Protein AF-A0A1G6L0D3-F1 (afdb_monomer_lite)

Structure (mmCIF, N/CA/C/O backbone):
data_AF-A0A1G6L0D3-F1
#
_entry.id   AF-A0A1G6L0D3-F1
#
loop_
_atom_site.group_PDB
_atom_site.id
_atom_site.type_symbol
_atom_site.label_atom_id
_atom_site.label_alt_id
_atom_site.label_comp_id
_atom_site.label_asym_id
_atom_site.label_entity_id
_atom_site.label_seq_id
_atom_site.pdbx_PDB_ins_code
_atom_site.Cartn_x
_atom_site.Cartn_y
_atom_site.Cartn_z
_atom_site.occupancy
_atom_site.B_iso_or_equiv
_atom_site.auth_seq_id
_atom_site.auth_comp_id
_atom_site.auth_asym_id
_atom_site.auth_atom_id
_atom_site.pdbx_PDB_model_num
ATOM 1 N N . MET A 1 1 ? 29.178 5.365 -50.017 1.00 61.47 1 MET A N 1
ATOM 2 C CA . MET A 1 1 ? 28.849 5.211 -51.458 1.00 61.47 1 MET A CA 1
ATOM 3 C C . MET A 1 1 ? 29.434 6.333 -52.316 1.00 61.47 1 MET A C 1
ATOM 5 O O . MET A 1 1 ? 29.932 6.035 -53.391 1.00 61.47 1 MET A O 1
ATOM 9 N N . GLN A 1 2 ? 29.455 7.582 -51.834 1.00 83.19 2 GLN A N 1
ATOM 10 C CA . GLN A 1 2 ? 29.994 8.727 -52.585 1.00 83.19 2 GLN A CA 1
ATOM 11 C C . GLN A 1 2 ? 31.518 8.670 -52.830 1.00 83.19 2 GLN A C 1
ATOM 13 O O . GLN A 1 2 ? 31.941 8.996 -53.933 1.00 83.19 2 GLN A O 1
ATOM 18 N N . LYS A 1 3 ? 32.337 8.175 -51.878 1.00 87.56 3 LYS A N 1
ATOM 19 C CA . LYS A 1 3 ? 33.797 7.996 -52.078 1.00 87.56 3 LYS A CA 1
ATOM 20 C C . LYS A 1 3 ? 34.119 7.100 -53.278 1.00 87.56 3 LYS A C 1
ATOM 22 O O . LYS A 1 3 ? 34.761 7.556 -54.210 1.00 87.56 3 LYS A O 1
ATOM 27 N N . GLY A 1 4 ? 33.580 5.881 -53.319 1.00 87.19 4 GLY A N 1
ATOM 28 C CA . GLY A 1 4 ? 33.816 4.960 -54.438 1.00 87.19 4 GLY A CA 1
ATOM 29 C C . GLY A 1 4 ? 33.241 5.427 -55.786 1.00 87.19 4 GLY A C 1
ATOM 30 O O . GLY A 1 4 ? 33.752 5.044 -56.834 1.00 87.19 4 GLY A O 1
ATOM 31 N N . GLN A 1 5 ? 32.187 6.254 -55.804 1.00 89.56 5 GLN A N 1
ATOM 32 C CA . GLN A 1 5 ? 31.731 6.915 -57.039 1.00 89.56 5 GLN A CA 1
ATOM 33 C C . GLN A 1 5 ? 32.736 7.976 -57.494 1.00 89.56 5 GLN A C 1
ATOM 35 O O . GLN A 1 5 ? 33.124 7.990 -58.657 1.00 89.56 5 GLN A O 1
ATOM 40 N N . ALA A 1 6 ? 33.216 8.807 -56.568 1.00 91.81 6 ALA A N 1
ATOM 41 C CA . ALA A 1 6 ? 34.243 9.798 -56.849 1.00 91.81 6 ALA A CA 1
ATOM 42 C C . ALA A 1 6 ? 35.549 9.149 -57.341 1.00 91.81 6 ALA A C 1
ATOM 44 O O . ALA A 1 6 ? 36.099 9.595 -58.339 1.00 91.81 6 ALA A O 1
ATOM 45 N N . THR A 1 7 ? 35.996 8.044 -56.733 1.00 91.56 7 THR A N 1
ATOM 46 C CA . THR A 1 7 ? 37.177 7.288 -57.186 1.00 91.56 7 THR A CA 1
ATOM 47 C C . THR A 1 7 ? 37.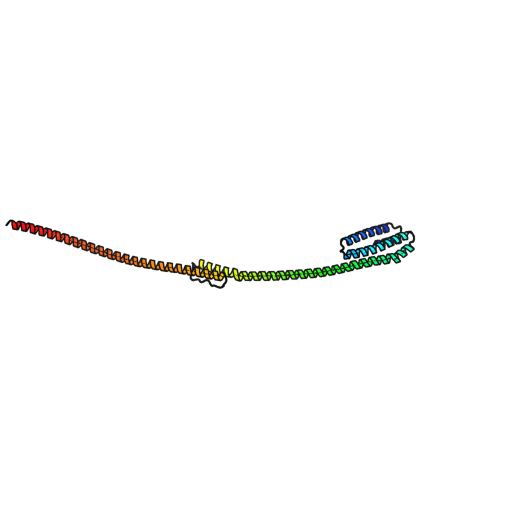019 6.771 -58.618 1.00 91.56 7 THR A C 1
ATOM 49 O O . THR A 1 7 ? 37.954 6.876 -59.406 1.00 91.56 7 THR A O 1
ATOM 52 N N . ARG A 1 8 ? 35.835 6.266 -58.995 1.00 93.12 8 ARG A N 1
ATOM 53 C CA . ARG A 1 8 ? 35.554 5.843 -60.380 1.00 93.12 8 ARG A CA 1
ATOM 54 C C . ARG A 1 8 ? 35.528 7.021 -61.352 1.00 93.12 8 ARG A C 1
ATOM 56 O O . ARG A 1 8 ? 36.072 6.903 -62.443 1.00 93.12 8 ARG A O 1
ATOM 63 N N . ASN A 1 9 ? 34.964 8.159 -60.954 1.00 92.38 9 ASN A N 1
ATOM 64 C CA . ASN A 1 9 ? 34.963 9.364 -61.784 1.00 92.38 9 ASN A CA 1
ATOM 65 C C . ASN A 1 9 ? 36.387 9.899 -62.008 1.00 92.38 9 ASN A C 1
ATOM 67 O O . ASN A 1 9 ? 36.722 10.242 -63.133 1.00 92.38 9 ASN A O 1
ATOM 71 N N . ILE A 1 10 ? 37.248 9.875 -60.983 1.00 92.88 10 ILE A N 1
ATOM 72 C CA . ILE A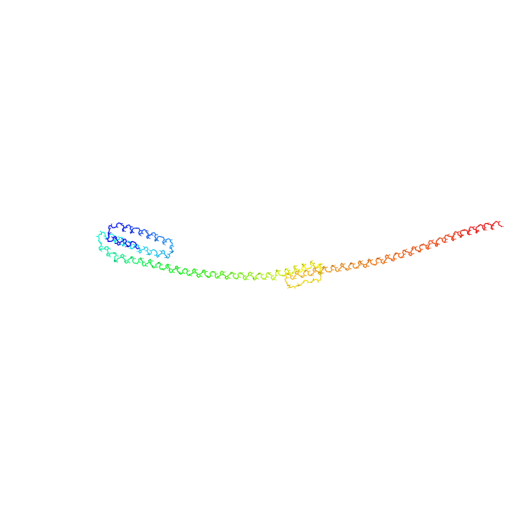 1 10 ? 38.674 10.242 -61.097 1.00 92.88 10 ILE A CA 1
ATOM 73 C C . ILE A 1 10 ? 39.448 9.225 -61.951 1.00 92.88 10 ILE A C 1
ATOM 75 O O . ILE A 1 10 ? 40.396 9.583 -62.643 1.00 92.88 10 ILE A O 1
ATOM 79 N N . LEU A 1 11 ? 39.061 7.946 -61.928 1.00 92.56 11 LEU A N 1
ATOM 80 C CA . LEU A 1 11 ? 39.645 6.940 -62.817 1.00 92.56 11 LEU A CA 1
ATOM 81 C C . LEU A 1 11 ? 39.279 7.193 -64.289 1.00 92.56 11 LEU A C 1
ATOM 83 O O . LEU A 1 11 ? 40.117 6.994 -65.165 1.00 92.56 11 LEU A O 1
ATOM 87 N N . LEU A 1 12 ? 38.039 7.607 -64.564 1.00 92.00 12 LEU A N 1
ATOM 88 C CA . LEU A 1 12 ? 37.555 7.904 -65.917 1.00 92.00 12 LEU A CA 1
ATOM 89 C C . LEU A 1 12 ? 38.071 9.253 -66.437 1.00 92.00 12 LEU A C 1
ATOM 91 O O . LEU A 1 12 ? 38.404 9.362 -67.612 1.00 92.00 12 LEU A O 1
ATOM 95 N N . ASN A 1 13 ? 38.157 10.258 -65.564 1.00 92.31 13 ASN A N 1
ATOM 96 C CA . ASN A 1 13 ? 38.687 11.584 -65.855 1.00 92.31 13 ASN A CA 1
ATOM 97 C C . ASN A 1 13 ? 39.597 12.063 -64.699 1.00 92.31 13 ASN A C 1
ATOM 99 O O . ASN A 1 13 ? 39.114 12.679 -63.744 1.00 92.31 13 ASN A O 1
ATOM 103 N N . PRO A 1 14 ? 40.922 11.822 -64.773 1.00 90.88 14 PRO A N 1
ATOM 104 C CA . PRO A 1 14 ? 41.874 12.179 -63.710 1.00 90.88 14 PRO A CA 1
ATOM 105 C C . PRO A 1 14 ? 42.014 13.681 -63.423 1.00 90.88 14 PRO A C 1
ATOM 107 O O . PRO A 1 14 ? 42.558 14.056 -62.378 1.00 90.88 14 PRO A O 1
ATOM 110 N N . SER A 1 15 ? 41.521 14.530 -64.330 1.00 89.69 15 SER A N 1
ATOM 111 C CA . SER A 1 15 ? 41.509 15.992 -64.211 1.00 89.69 15 SER A CA 1
ATOM 112 C C . SER A 1 15 ? 40.193 16.540 -63.636 1.00 89.69 15 SER A C 1
ATOM 114 O O . SER A 1 15 ? 40.043 17.754 -63.508 1.00 89.69 15 SER A O 1
ATOM 116 N N . ASP A 1 16 ? 39.231 15.678 -63.279 1.00 91.75 16 ASP A N 1
ATOM 117 C CA . ASP A 1 16 ? 37.943 16.081 -62.704 1.00 91.75 16 ASP A CA 1
ATOM 118 C C . ASP A 1 16 ? 38.099 16.587 -61.257 1.00 91.75 16 ASP A C 1
ATOM 120 O O . ASP A 1 16 ? 38.002 15.843 -60.276 1.00 91.75 16 ASP A O 1
ATOM 124 N N . THR A 1 17 ? 38.305 17.897 -61.117 1.00 91.19 17 THR A N 1
ATOM 125 C CA . THR A 1 17 ? 38.444 18.582 -59.823 1.00 91.19 17 THR A CA 1
ATOM 126 C C . THR A 1 17 ? 37.204 18.443 -58.938 1.00 91.19 17 THR A C 1
ATOM 128 O O . THR A 1 17 ? 37.322 18.381 -57.710 1.00 91.19 17 THR A O 1
ATOM 131 N N . LYS A 1 18 ? 36.011 18.324 -59.532 1.00 93.06 18 LYS A N 1
ATOM 132 C CA . LYS A 1 18 ? 34.754 18.141 -58.798 1.00 93.06 18 LYS A CA 1
ATOM 133 C C . LYS A 1 18 ? 34.693 16.750 -58.176 1.00 93.06 18 LYS A C 1
ATOM 135 O O . LYS A 1 18 ? 34.301 16.622 -57.016 1.00 93.06 18 LYS A O 1
ATOM 140 N N . ALA A 1 19 ? 35.123 15.714 -58.896 1.00 91.31 19 ALA A N 1
ATOM 141 C CA . ALA A 1 19 ? 35.230 14.368 -58.342 1.00 91.31 19 ALA A CA 1
ATOM 142 C C . ALA A 1 19 ? 36.249 14.302 -57.189 1.00 91.31 19 ALA A C 1
ATOM 144 O O . ALA A 1 19 ? 35.952 13.703 -56.154 1.00 91.31 19 ALA A O 1
ATOM 145 N N . MET A 1 20 ? 37.390 14.992 -57.298 1.00 90.50 20 MET A N 1
ATOM 146 C CA . MET A 1 20 ? 38.372 15.084 -56.204 1.00 90.50 20 MET A CA 1
ATOM 147 C C . MET A 1 20 ? 37.794 15.772 -54.958 1.00 90.50 20 MET A C 1
ATOM 149 O O . MET A 1 20 ? 37.957 15.280 -53.837 1.00 90.50 20 MET A O 1
ATOM 153 N N . GLN A 1 21 ? 37.057 16.873 -55.138 1.00 94.19 21 GLN A N 1
ATOM 154 C CA . GLN A 1 21 ? 36.394 17.561 -54.029 1.00 94.19 21 GLN A CA 1
ATOM 155 C C . GLN A 1 21 ? 35.304 16.691 -53.385 1.00 94.19 21 GLN A C 1
ATOM 157 O O . GLN A 1 21 ? 35.211 16.621 -52.158 1.00 94.19 21 GLN A O 1
ATOM 162 N N . ASN A 1 22 ? 34.509 15.983 -54.193 1.00 93.56 22 ASN A N 1
ATOM 163 C CA . ASN A 1 22 ? 33.485 15.058 -53.705 1.00 93.56 22 ASN A CA 1
ATOM 164 C C . ASN A 1 22 ? 34.093 13.921 -52.875 1.00 93.56 22 ASN A C 1
ATOM 166 O O . ASN A 1 22 ? 33.545 13.573 -51.828 1.00 93.56 22 ASN A O 1
ATOM 170 N N . TYR A 1 23 ? 35.237 13.374 -53.299 1.00 93.75 23 TYR A N 1
ATOM 171 C CA . TYR A 1 23 ? 35.971 12.373 -52.526 1.00 93.75 23 TYR A CA 1
ATOM 172 C C . TYR A 1 23 ? 36.386 12.920 -51.152 1.00 93.75 23 TYR A C 1
ATOM 174 O O . TYR A 1 23 ? 36.100 12.296 -50.127 1.00 93.75 23 TYR A O 1
ATOM 182 N N . LYS A 1 24 ? 37.001 14.112 -51.120 1.00 93.31 24 LYS A N 1
ATOM 183 C CA . LYS A 1 24 ? 37.447 14.765 -49.878 1.00 93.31 24 LYS A CA 1
ATOM 184 C C . LYS A 1 24 ? 36.282 15.014 -48.919 1.00 93.31 24 LYS A C 1
ATOM 186 O O . LYS A 1 24 ? 36.355 14.629 -47.754 1.00 93.31 24 LYS A O 1
ATOM 191 N N . ASN A 1 25 ? 35.191 15.595 -49.417 1.00 95.06 25 ASN A N 1
ATOM 192 C CA . ASN A 1 25 ? 33.994 15.873 -48.622 1.00 95.06 25 ASN A CA 1
ATOM 193 C C . ASN A 1 25 ? 33.383 14.585 -48.048 1.00 95.06 25 ASN A C 1
ATOM 195 O O . ASN A 1 25 ? 33.037 14.530 -46.868 1.00 95.06 25 ASN A O 1
ATOM 199 N N . ALA A 1 26 ? 33.290 13.531 -48.863 1.00 92.94 26 ALA A N 1
ATOM 200 C CA . ALA A 1 26 ? 32.756 12.248 -48.426 1.00 92.94 26 ALA A CA 1
ATOM 201 C C . ALA A 1 26 ? 33.655 11.564 -47.380 1.00 92.94 26 ALA A C 1
ATOM 203 O O . ALA A 1 26 ? 33.131 10.912 -46.479 1.00 92.94 26 ALA A O 1
ATOM 204 N N . SER A 1 27 ? 34.981 11.736 -47.455 1.00 91.25 27 SER A N 1
ATOM 205 C CA . SER A 1 27 ? 35.905 11.246 -46.424 1.00 91.25 27 SER A CA 1
ATOM 206 C C . SER A 1 27 ? 35.699 11.960 -45.092 1.00 91.25 27 SER A C 1
ATOM 208 O O . SER A 1 27 ? 35.464 11.301 -44.087 1.00 91.25 27 SER A O 1
ATOM 210 N N . ILE A 1 28 ? 35.653 13.296 -45.103 1.00 93.75 28 ILE A N 1
ATOM 211 C CA . ILE A 1 28 ? 35.412 14.102 -43.893 1.00 93.75 28 ILE A CA 1
ATOM 212 C C . ILE A 1 28 ? 34.072 13.727 -43.244 1.00 93.75 28 ILE A C 1
ATOM 214 O O . ILE A 1 28 ? 33.976 13.565 -42.028 1.00 93.75 28 ILE A O 1
ATOM 218 N N . SER A 1 29 ? 33.022 13.563 -44.053 1.00 94.00 29 SER A N 1
ATOM 219 C CA . SER A 1 29 ? 31.706 13.159 -43.551 1.00 94.00 29 SER A CA 1
ATOM 220 C C . SER A 1 29 ? 31.713 11.753 -42.944 1.00 94.00 29 SER A C 1
ATOM 222 O O . SER A 1 29 ? 30.971 11.499 -41.991 1.00 94.00 29 SER A O 1
ATOM 224 N N . MET A 1 30 ? 32.502 10.833 -43.504 1.00 91.38 30 MET A N 1
ATOM 225 C CA . MET A 1 30 ? 32.638 9.470 -42.995 1.00 91.38 30 MET A CA 1
ATOM 226 C C . MET A 1 30 ? 33.349 9.466 -41.642 1.00 91.38 30 MET A C 1
ATOM 228 O O . MET A 1 30 ? 32.823 8.868 -40.707 1.00 91.38 30 MET A O 1
ATOM 232 N N . ASP A 1 31 ? 34.461 10.192 -41.517 1.00 91.50 31 ASP A N 1
ATOM 233 C CA . ASP A 1 31 ? 35.225 10.301 -40.268 1.00 91.50 31 ASP A CA 1
ATOM 234 C C . ASP A 1 31 ? 34.369 10.903 -39.151 1.00 91.50 31 ASP A C 1
ATOM 236 O O . ASP A 1 31 ? 34.219 10.311 -38.085 1.00 91.50 31 ASP A O 1
ATOM 240 N N . LYS A 1 32 ? 33.665 12.007 -39.437 1.00 95.19 32 LYS A N 1
ATOM 241 C CA . LYS A 1 32 ? 32.741 12.630 -38.477 1.00 95.19 32 LYS A CA 1
ATOM 242 C C . LYS A 1 32 ? 31.631 11.676 -38.019 1.00 95.19 32 LYS A C 1
ATOM 244 O O . LYS A 1 32 ? 31.231 11.694 -36.856 1.00 95.19 32 LYS A O 1
ATOM 249 N N . SER A 1 33 ? 31.099 10.865 -38.935 1.00 93.50 33 SER A N 1
ATOM 250 C CA . SER A 1 33 ? 30.060 9.880 -38.604 1.00 93.50 33 SER A CA 1
ATOM 251 C C . SER A 1 33 ? 30.629 8.742 -37.761 1.00 93.50 33 SER A C 1
ATOM 253 O O . SER A 1 33 ? 29.993 8.324 -36.796 1.00 93.50 33 SER A O 1
ATOM 255 N N . PHE A 1 34 ? 31.836 8.280 -38.093 1.00 94.19 34 PHE A N 1
ATOM 256 C CA . PHE A 1 34 ? 32.551 7.267 -37.331 1.00 94.19 34 PHE A CA 1
ATOM 257 C C . PHE A 1 34 ? 32.822 7.739 -35.900 1.00 94.19 34 PHE A C 1
ATOM 259 O O . PHE A 1 34 ? 32.484 7.021 -34.964 1.00 94.19 34 PHE A O 1
ATOM 266 N N . ASP A 1 35 ? 33.342 8.954 -35.719 1.00 94.62 35 ASP A N 1
ATOM 267 C CA . ASP A 1 35 ? 33.631 9.519 -34.396 1.00 94.62 35 ASP A CA 1
ATOM 268 C C . ASP A 1 35 ? 32.364 9.658 -33.551 1.00 94.62 35 ASP A C 1
ATOM 270 O O . ASP A 1 35 ? 32.360 9.328 -32.364 1.00 94.62 35 ASP A O 1
ATOM 274 N N . LYS A 1 36 ? 31.249 10.069 -34.171 1.00 95.94 36 LYS A N 1
ATOM 275 C CA . LYS A 1 36 ? 29.951 10.124 -33.491 1.00 95.94 36 LYS A CA 1
ATOM 276 C C . LYS A 1 36 ? 29.497 8.738 -33.032 1.00 95.94 36 LYS A C 1
ATOM 278 O O . LYS A 1 36 ? 29.070 8.597 -31.889 1.00 95.94 36 LYS A O 1
ATOM 283 N N . CYS A 1 37 ? 29.594 7.725 -33.895 1.00 93.25 37 CYS A N 1
ATOM 284 C CA . CYS A 1 37 ? 29.276 6.342 -33.534 1.00 93.25 37 CYS A CA 1
ATOM 285 C C . CYS A 1 37 ? 30.197 5.825 -32.423 1.00 93.25 37 CYS A C 1
ATOM 287 O O . CYS A 1 37 ? 29.722 5.222 -31.468 1.00 93.25 37 CYS A O 1
ATOM 289 N N . PHE A 1 38 ? 31.496 6.103 -32.509 1.00 94.69 38 PHE A N 1
ATOM 290 C CA . PHE A 1 38 ? 32.483 5.678 -31.522 1.00 94.69 38 PHE A CA 1
ATOM 291 C C . PHE A 1 38 ? 32.267 6.339 -30.153 1.00 94.69 38 PHE A C 1
ATOM 293 O O . PHE A 1 38 ? 32.463 5.699 -29.121 1.00 94.69 38 PHE A O 1
ATOM 300 N N . GLY A 1 39 ? 31.823 7.600 -30.133 1.00 95.25 39 GLY A N 1
ATOM 301 C CA . GLY A 1 39 ? 31.544 8.352 -28.909 1.00 95.25 39 GLY A CA 1
ATOM 302 C C . GLY A 1 39 ? 30.358 7.820 -28.100 1.00 95.25 39 GLY A C 1
ATOM 303 O O . GLY A 1 39 ? 30.386 7.899 -26.875 1.00 95.25 39 GLY A O 1
ATOM 304 N N . VAL A 1 40 ? 29.345 7.251 -28.762 1.00 93.62 40 VAL A N 1
ATOM 305 C CA . VAL A 1 40 ? 28.150 6.685 -28.100 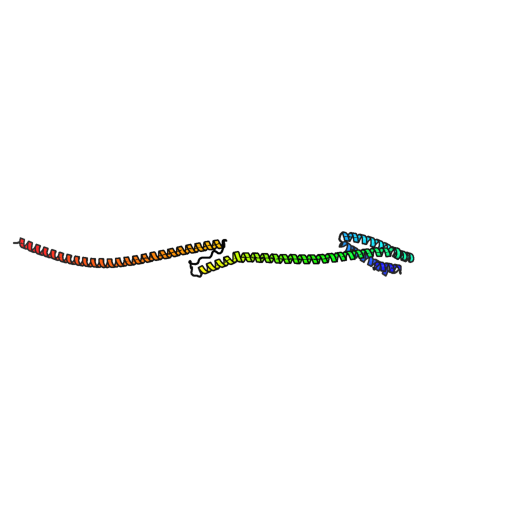1.00 93.62 40 VAL A CA 1
ATOM 306 C C . VAL A 1 40 ? 28.216 5.170 -27.907 1.00 93.62 40 VAL A C 1
ATOM 308 O O . VAL A 1 40 ? 27.365 4.605 -27.228 1.00 93.62 40 VAL A O 1
ATOM 311 N N . ALA A 1 41 ? 29.203 4.514 -28.516 1.00 92.69 41 ALA A N 1
ATOM 312 C CA . ALA A 1 41 ? 29.338 3.068 -28.501 1.00 92.69 41 ALA A CA 1
ATOM 313 C C . ALA A 1 41 ? 29.760 2.528 -27.127 1.00 92.69 41 ALA A C 1
ATOM 315 O O . ALA A 1 41 ? 30.634 3.086 -26.450 1.00 92.69 41 ALA A O 1
ATOM 316 N N . ASP A 1 42 ? 29.185 1.384 -26.758 1.00 92.56 42 ASP A N 1
ATOM 317 C CA . ASP A 1 42 ? 29.637 0.596 -25.615 1.00 92.56 42 ASP A CA 1
ATOM 318 C C . ASP A 1 42 ? 30.988 -0.100 -25.888 1.00 92.56 42 ASP A C 1
ATOM 320 O O . ASP A 1 42 ? 31.563 -0.015 -26.977 1.00 92.56 42 ASP A O 1
ATOM 324 N N . PHE A 1 43 ? 31.530 -0.795 -24.884 1.00 92.62 43 PHE A N 1
ATOM 325 C CA . PHE A 1 43 ? 32.817 -1.489 -24.997 1.00 92.62 43 PHE A CA 1
ATOM 326 C C . PHE A 1 43 ? 32.861 -2.507 -26.154 1.00 92.62 43 PHE A C 1
ATOM 328 O O . PHE A 1 43 ? 33.856 -2.594 -26.877 1.00 92.62 43 PHE A O 1
ATOM 335 N N . ARG A 1 44 ? 31.775 -3.258 -26.370 1.00 89.25 44 ARG A N 1
ATOM 336 C CA . ARG A 1 44 ? 31.691 -4.290 -27.412 1.00 89.25 44 ARG A CA 1
ATOM 337 C C . ARG A 1 44 ? 31.593 -3.658 -28.798 1.00 89.25 44 ARG A C 1
ATOM 339 O O . ARG A 1 44 ? 32.285 -4.082 -29.724 1.00 89.25 44 ARG A O 1
ATOM 346 N N . GLN A 1 45 ? 30.765 -2.628 -28.925 1.00 91.56 45 GLN A N 1
ATOM 347 C CA . GLN A 1 45 ? 30.571 -1.859 -30.148 1.00 91.56 45 GLN A CA 1
ATOM 348 C C . GLN A 1 45 ? 31.850 -1.112 -30.542 1.00 91.56 45 GLN A C 1
ATOM 350 O O . GLN A 1 45 ? 32.205 -1.101 -31.718 1.00 91.56 45 GLN A O 1
ATOM 355 N N . LYS A 1 46 ? 32.605 -0.560 -29.583 1.00 94.38 46 LYS A N 1
ATOM 356 C CA . LYS A 1 46 ? 33.904 0.083 -29.845 1.00 94.38 46 LYS A CA 1
ATOM 357 C C . LYS A 1 46 ? 34.907 -0.873 -30.478 1.00 94.38 46 LYS A C 1
ATOM 359 O O . LYS A 1 46 ? 35.493 -0.523 -31.497 1.00 94.38 46 LYS A O 1
ATOM 364 N N . SER A 1 47 ? 35.029 -2.098 -29.964 1.00 94.38 47 SER A N 1
ATOM 365 C CA . SER A 1 47 ? 35.892 -3.124 -30.569 1.00 94.38 47 SER A CA 1
ATOM 366 C C . SER A 1 47 ? 35.484 -3.449 -32.017 1.00 94.38 47 SER A C 1
ATOM 368 O O . SER A 1 47 ? 36.324 -3.566 -32.913 1.00 94.38 47 SER A O 1
ATOM 370 N N . GLN A 1 48 ? 34.179 -3.527 -32.292 1.00 94.25 48 GLN A N 1
ATOM 371 C CA . GLN A 1 48 ? 33.675 -3.719 -33.654 1.00 94.25 48 GLN A CA 1
ATOM 372 C C . GLN A 1 48 ? 33.962 -2.510 -34.556 1.00 94.25 48 GLN A C 1
ATOM 374 O O . GLN A 1 48 ? 34.360 -2.681 -35.709 1.00 94.25 48 GLN A O 1
ATOM 379 N N . LEU A 1 49 ? 33.810 -1.290 -34.042 1.00 95.00 49 LEU A N 1
ATOM 380 C CA . LEU A 1 49 ? 34.124 -0.062 -34.767 1.00 95.00 49 LEU A CA 1
ATOM 381 C C . LEU A 1 49 ? 35.625 0.070 -35.053 1.00 95.00 49 LEU A C 1
ATOM 383 O O . LEU A 1 49 ? 35.988 0.519 -36.135 1.00 95.00 49 LEU A O 1
ATOM 387 N N . GLU A 1 50 ? 36.511 -0.373 -34.164 1.00 95.62 50 GLU A N 1
ATOM 388 C CA . GLU A 1 50 ? 37.956 -0.426 -34.432 1.00 95.62 50 GLU A CA 1
ATOM 389 C C . GLU A 1 50 ? 38.277 -1.358 -35.603 1.00 95.62 50 GLU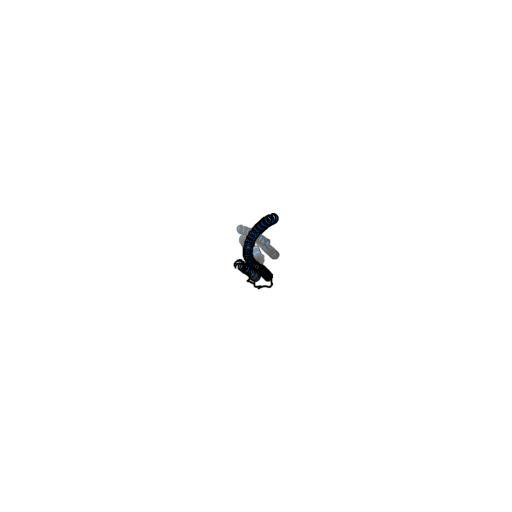 A C 1
ATOM 391 O O . GLU A 1 50 ? 38.977 -0.963 -36.538 1.00 95.62 50 GLU A O 1
ATOM 396 N N . LYS A 1 51 ? 37.669 -2.549 -35.633 1.00 95.25 51 LYS A N 1
ATOM 397 C CA . LYS A 1 51 ? 37.792 -3.467 -36.772 1.00 95.25 51 LYS A CA 1
ATOM 398 C C . LYS A 1 51 ? 37.252 -2.852 -38.069 1.00 95.25 51 LYS A C 1
ATOM 400 O O . LYS A 1 51 ? 37.860 -3.002 -39.130 1.00 95.25 51 LYS A O 1
ATOM 405 N N . LEU A 1 52 ? 36.134 -2.122 -38.004 1.00 95.31 52 LEU A N 1
ATOM 406 C CA . LEU A 1 52 ? 35.617 -1.365 -39.148 1.00 95.31 52 LEU A CA 1
ATOM 407 C C . LEU A 1 52 ? 36.612 -0.285 -39.598 1.00 95.31 52 LEU A C 1
ATOM 409 O O . LEU A 1 52 ? 36.856 -0.146 -40.795 1.00 95.31 52 LEU A O 1
ATOM 413 N N . LYS A 1 53 ? 37.222 0.444 -38.658 1.00 94.81 53 LYS A N 1
ATOM 414 C CA . LYS A 1 53 ? 38.224 1.481 -38.934 1.00 94.81 53 LYS A CA 1
ATOM 415 C C . LYS A 1 53 ? 39.422 0.911 -39.684 1.00 94.81 53 LYS A C 1
ATOM 417 O O . LYS A 1 53 ? 39.901 1.537 -40.624 1.00 94.81 53 LYS A O 1
ATOM 422 N N . GLU A 1 54 ? 39.887 -0.282 -39.324 1.00 95.88 54 GLU A N 1
ATOM 423 C CA . GLU A 1 54 ? 40.955 -0.968 -40.058 1.00 95.88 54 GLU A CA 1
ATOM 424 C C . GLU A 1 54 ? 40.549 -1.333 -41.491 1.00 95.88 54 GLU A C 1
ATOM 426 O O . GLU A 1 54 ? 41.332 -1.139 -42.425 1.00 95.88 54 GLU A O 1
ATOM 431 N N . LEU A 1 55 ? 39.326 -1.838 -41.687 1.00 95.31 55 LEU A N 1
ATOM 432 C CA . LEU A 1 55 ? 38.811 -2.176 -43.016 1.00 95.31 55 LEU A CA 1
ATOM 433 C C . LEU A 1 55 ? 38.671 -0.936 -43.907 1.00 95.31 55 LEU A C 1
ATOM 435 O O . LEU A 1 55 ? 39.054 -0.995 -45.077 1.00 95.31 55 LEU A O 1
ATOM 439 N N . LEU A 1 56 ? 38.173 0.170 -43.349 1.00 93.31 56 LEU A N 1
ATOM 440 C CA . LEU A 1 56 ? 38.039 1.451 -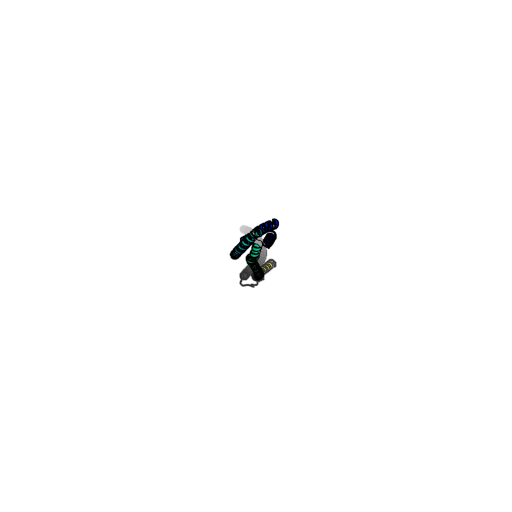44.044 1.00 93.31 56 LEU A CA 1
ATOM 441 C C . LEU A 1 56 ? 39.404 2.070 -44.361 1.00 93.31 56 LEU A C 1
ATOM 443 O O . LEU A 1 56 ? 39.610 2.528 -45.475 1.00 93.31 56 LEU A O 1
ATOM 447 N N . LYS A 1 57 ? 40.380 2.009 -43.445 1.00 94.12 57 LYS A N 1
ATOM 448 C CA . LYS A 1 57 ? 41.754 2.471 -43.719 1.00 94.12 57 LYS A CA 1
ATOM 449 C C . LYS A 1 57 ? 42.392 1.729 -44.895 1.00 94.12 57 LYS A C 1
ATOM 451 O O . LYS A 1 57 ? 43.049 2.348 -45.727 1.00 94.12 57 LYS A O 1
ATOM 456 N N . LYS A 1 58 ? 42.211 0.405 -44.973 1.00 95.19 58 LYS A N 1
ATOM 457 C CA . LYS A 1 58 ? 42.713 -0.402 -46.099 1.00 95.19 58 LYS A CA 1
ATOM 458 C C . LYS A 1 58 ? 42.038 -0.016 -47.420 1.00 95.19 58 LYS A C 1
ATOM 460 O O . LYS A 1 58 ? 42.724 0.071 -48.433 1.00 95.19 58 LYS A O 1
ATOM 465 N N . ASP A 1 59 ? 40.728 0.232 -47.394 1.00 94.19 59 ASP A N 1
ATOM 466 C CA . ASP A 1 59 ? 39.958 0.710 -48.552 1.00 94.19 59 ASP A CA 1
ATOM 467 C C . ASP A 1 59 ? 40.452 2.086 -49.031 1.00 94.19 59 ASP A C 1
ATOM 469 O O . ASP A 1 59 ? 40.768 2.265 -50.205 1.00 94.19 59 ASP A O 1
ATOM 473 N N . ASP A 1 60 ? 40.640 3.025 -48.103 1.00 93.06 60 ASP A N 1
ATOM 474 C CA . ASP A 1 60 ? 41.123 4.381 -48.374 1.00 93.06 60 ASP A CA 1
ATOM 475 C C . ASP A 1 60 ? 42.511 4.396 -49.027 1.00 93.06 60 ASP A C 1
ATOM 477 O O . ASP A 1 60 ? 42.744 5.137 -49.984 1.00 93.06 60 ASP A O 1
ATOM 481 N N . ILE A 1 61 ? 43.434 3.554 -48.548 1.00 95.44 61 ILE A N 1
ATOM 482 C CA . ILE A 1 61 ? 44.773 3.419 -49.140 1.00 95.44 61 ILE A CA 1
ATOM 483 C C . ILE A 1 61 ? 44.671 2.948 -50.596 1.00 95.44 61 ILE A C 1
ATOM 485 O O . ILE A 1 61 ? 45.367 3.478 -51.466 1.00 95.44 61 ILE A O 1
ATOM 489 N N . LEU A 1 62 ? 43.808 1.969 -50.881 1.00 96.19 62 LEU A N 1
ATOM 490 C CA . LEU A 1 62 ? 43.602 1.467 -52.240 1.00 96.19 62 LEU A CA 1
ATOM 491 C C . LEU A 1 62 ? 42.944 2.529 -53.132 1.00 96.19 62 LEU A C 1
ATOM 493 O O . LEU A 1 62 ? 43.405 2.742 -54.252 1.00 96.19 62 LEU A O 1
ATOM 497 N N . GLN A 1 63 ? 41.951 3.264 -52.626 1.00 94.75 63 GLN A N 1
ATOM 498 C CA . GLN A 1 63 ? 41.302 4.363 -53.351 1.00 94.75 63 GLN A CA 1
ATOM 499 C C . GLN A 1 63 ? 42.281 5.487 -53.708 1.00 94.75 63 GLN A C 1
ATOM 501 O O . GLN A 1 63 ? 42.207 6.027 -54.812 1.00 94.75 63 GLN A O 1
ATOM 506 N N . LEU A 1 64 ? 43.211 5.839 -52.815 1.00 94.38 64 LEU A N 1
ATOM 507 C CA . LEU A 1 64 ? 44.254 6.832 -53.096 1.00 94.38 64 LEU A CA 1
ATOM 508 C C . LEU A 1 64 ? 45.267 6.327 -54.132 1.00 94.38 64 LEU A C 1
ATOM 510 O O . LEU A 1 64 ? 45.648 7.081 -55.027 1.00 94.38 64 LEU A O 1
ATOM 514 N N . LYS A 1 65 ? 45.663 5.048 -54.070 1.00 95.25 65 LYS A N 1
ATOM 515 C CA . LYS A 1 65 ? 46.543 4.436 -55.081 1.00 95.25 65 LYS A CA 1
ATOM 516 C C . LYS A 1 65 ? 45.893 4.397 -56.465 1.00 95.25 65 LYS A C 1
ATOM 518 O O . LYS A 1 65 ? 46.554 4.729 -57.443 1.00 95.25 65 LYS A O 1
ATOM 523 N N . VAL A 1 66 ? 44.605 4.052 -56.552 1.00 95.38 66 VAL A N 1
ATOM 524 C CA . VAL A 1 66 ? 43.844 4.089 -57.815 1.00 95.38 66 VAL A CA 1
ATOM 525 C C . VAL A 1 66 ? 43.822 5.507 -58.395 1.00 95.38 66 VAL A C 1
ATOM 527 O O . VAL A 1 66 ? 44.069 5.674 -59.585 1.00 95.38 66 VAL A O 1
ATOM 530 N N . GLN A 1 67 ? 43.584 6.531 -57.566 1.00 93.38 67 GLN A N 1
ATOM 531 C CA . GLN A 1 67 ? 43.592 7.938 -57.999 1.00 93.38 67 GLN A CA 1
ATOM 532 C C . GLN A 1 67 ? 44.976 8.421 -58.453 1.00 93.38 67 GLN A C 1
ATOM 534 O O . GLN A 1 67 ? 45.078 9.210 -59.387 1.00 93.38 67 GLN A O 1
ATOM 539 N N . ALA A 1 68 ? 46.048 7.973 -57.795 1.00 93.44 68 ALA A N 1
ATOM 540 C CA . ALA A 1 68 ? 47.408 8.322 -58.193 1.00 93.44 68 ALA A CA 1
ATOM 541 C C . ALA A 1 68 ? 47.789 7.660 -59.527 1.00 93.44 68 ALA A C 1
ATOM 543 O O . ALA A 1 68 ? 48.300 8.329 -60.424 1.00 93.44 68 ALA A O 1
ATOM 544 N N . LEU A 1 69 ? 47.489 6.365 -59.679 1.00 94.25 69 LEU A N 1
ATOM 545 C CA . LEU A 1 69 ? 47.778 5.613 -60.899 1.00 94.25 69 LEU A CA 1
ATOM 546 C C . LEU A 1 69 ? 46.925 6.066 -62.082 1.00 94.25 69 LEU A C 1
ATOM 548 O O . LEU A 1 69 ? 47.412 6.008 -63.204 1.00 94.25 69 LEU A O 1
ATOM 552 N N . SER A 1 70 ? 45.701 6.566 -61.873 1.00 92.75 70 SER A N 1
ATOM 553 C CA . SER A 1 70 ? 44.847 6.998 -62.988 1.00 92.75 70 SER A CA 1
ATOM 554 C C . SER A 1 70 ? 45.456 8.135 -63.815 1.00 92.75 70 SER A C 1
ATOM 556 O O . SER A 1 70 ? 45.107 8.282 -64.982 1.00 92.75 70 SER A O 1
ATOM 558 N N . ARG A 1 71 ? 46.395 8.900 -63.243 1.00 90.19 71 ARG A N 1
ATOM 559 C CA . ARG A 1 71 ? 47.147 9.968 -63.924 1.00 90.19 71 ARG A CA 1
ATOM 560 C C . ARG A 1 71 ? 48.343 9.470 -64.742 1.00 90.19 71 ARG A C 1
ATOM 562 O O . ARG A 1 71 ? 48.859 10.234 -65.548 1.00 90.19 71 ARG A O 1
ATOM 569 N N . ILE A 1 72 ? 48.804 8.243 -64.495 1.00 92.06 72 ILE A N 1
ATOM 570 C CA . ILE A 1 72 ? 50.047 7.683 -65.052 1.00 92.06 72 ILE A CA 1
ATOM 571 C C . ILE A 1 72 ? 49.729 6.501 -65.976 1.00 92.06 72 ILE A C 1
ATOM 573 O O . ILE A 1 72 ? 50.145 6.489 -67.129 1.00 92.06 72 ILE A O 1
ATOM 577 N N . ASP A 1 73 ? 48.964 5.526 -65.479 1.00 94.06 73 ASP A N 1
ATOM 578 C CA . ASP A 1 73 ? 48.533 4.327 -66.198 1.00 94.06 73 ASP A CA 1
ATOM 579 C C . ASP A 1 73 ? 47.099 3.951 -65.788 1.00 94.06 73 ASP A C 1
ATOM 581 O O . ASP A 1 73 ? 46.831 3.325 -64.753 1.00 94.06 73 ASP A O 1
ATOM 585 N N . GLN A 1 74 ? 46.150 4.309 -66.652 1.00 90.88 74 GLN A N 1
ATOM 586 C CA . GLN A 1 74 ? 44.728 4.067 -66.430 1.00 90.88 74 GLN A CA 1
ATOM 587 C C . GLN A 1 74 ? 44.370 2.569 -66.421 1.00 90.88 74 GLN A C 1
ATOM 589 O O . GLN A 1 74 ? 43.459 2.158 -65.696 1.00 90.88 74 GLN A O 1
ATOM 594 N N . LYS A 1 75 ? 45.092 1.727 -67.176 1.00 93.88 75 LYS A N 1
ATOM 595 C CA . LYS A 1 75 ? 44.848 0.276 -67.239 1.00 93.88 75 LYS A CA 1
ATOM 596 C C . LYS A 1 75 ? 45.287 -0.396 -65.942 1.00 93.88 75 LYS A C 1
ATOM 598 O O . LYS A 1 75 ? 44.570 -1.251 -65.414 1.00 93.88 75 LYS A O 1
ATOM 603 N N . GLN A 1 76 ? 46.436 0.004 -65.402 1.00 94.31 76 GLN A N 1
ATOM 604 C CA . GLN A 1 76 ? 46.903 -0.473 -64.103 1.00 94.31 76 GLN A CA 1
ATOM 605 C C . GLN A 1 76 ? 45.982 0.001 -62.969 1.00 94.31 76 GLN A C 1
ATOM 607 O O . GLN A 1 76 ? 45.614 -0.802 -62.110 1.00 94.31 76 GLN A O 1
ATOM 612 N N . ALA A 1 77 ? 45.535 1.260 -63.006 1.00 94.50 77 ALA A N 1
ATOM 613 C CA . ALA A 1 77 ? 44.584 1.805 -62.039 1.00 94.50 77 ALA A CA 1
ATOM 614 C C . ALA A 1 77 ? 43.235 1.060 -62.050 1.00 94.50 77 ALA A C 1
ATOM 616 O O . ALA A 1 77 ? 42.699 0.731 -60.991 1.00 94.50 77 ALA A O 1
ATOM 617 N N . TYR A 1 78 ? 42.713 0.726 -63.236 1.00 95.31 78 TYR A N 1
ATOM 618 C CA . TYR A 1 78 ? 41.504 -0.090 -63.379 1.00 95.31 78 TYR A CA 1
ATOM 619 C C . TYR A 1 78 ? 41.687 -1.504 -62.813 1.00 95.31 78 TYR A C 1
ATOM 621 O O . TYR A 1 78 ? 40.837 -1.989 -62.064 1.00 95.31 78 TYR A O 1
ATOM 629 N N . ASN A 1 79 ? 42.811 -2.162 -63.117 1.00 96.31 79 ASN A N 1
ATOM 630 C CA . ASN A 1 79 ? 43.109 -3.490 -62.578 1.00 96.31 79 ASN A CA 1
ATOM 631 C C . ASN A 1 79 ? 43.186 -3.482 -61.047 1.00 96.31 79 ASN A C 1
ATOM 633 O O . ASN A 1 79 ? 42.613 -4.370 -60.416 1.00 96.31 79 ASN A O 1
ATOM 637 N N . LEU A 1 80 ? 43.836 -2.474 -60.456 1.00 95.25 80 LEU A N 1
ATOM 638 C CA . LEU A 1 80 ? 43.905 -2.294 -59.005 1.00 95.25 80 LEU A CA 1
ATOM 639 C C . LEU A 1 80 ? 42.508 -2.073 -58.399 1.00 95.25 80 LEU A C 1
ATOM 641 O O . LEU A 1 80 ? 42.161 -2.695 -57.392 1.00 95.25 80 LEU A O 1
ATOM 645 N N . LEU A 1 81 ? 41.680 -1.239 -59.039 1.00 95.06 81 LEU A N 1
ATOM 646 C CA . LEU A 1 81 ? 40.306 -0.985 -58.604 1.00 95.06 81 LEU A CA 1
ATOM 647 C C . LEU A 1 81 ? 39.478 -2.279 -58.567 1.00 95.06 81 LEU A C 1
ATOM 649 O O . LEU A 1 81 ? 38.776 -2.547 -57.594 1.00 95.06 81 LEU A O 1
ATOM 653 N N . VAL A 1 82 ? 39.537 -3.086 -59.628 1.00 96.19 82 VAL A N 1
ATOM 654 C CA . VAL A 1 82 ? 38.687 -4.279 -59.763 1.00 96.19 82 VAL A CA 1
ATOM 655 C C . VAL A 1 82 ? 39.204 -5.451 -58.931 1.00 96.19 82 VAL A C 1
ATOM 657 O O . VAL A 1 82 ? 38.403 -6.140 -58.296 1.00 96.19 82 VAL A O 1
ATOM 660 N N . LYS A 1 83 ? 40.518 -5.702 -58.935 1.00 96.06 83 LYS A N 1
ATOM 661 C CA . LYS A 1 83 ? 41.108 -6.893 -58.303 1.00 96.06 83 LYS A CA 1
ATOM 662 C C . LYS A 1 83 ? 41.384 -6.723 -56.811 1.00 96.06 83 LYS A C 1
ATOM 664 O O . LYS A 1 83 ? 41.370 -7.724 -56.103 1.00 96.06 83 LYS A O 1
ATOM 669 N N . GLU A 1 84 ? 41.601 -5.498 -56.329 1.00 95.44 84 GLU A N 1
ATOM 670 C CA . GLU A 1 84 ? 41.976 -5.251 -54.929 1.00 95.44 84 GLU A CA 1
ATOM 671 C C . GLU A 1 84 ? 40.984 -4.341 -54.194 1.00 95.44 84 GLU A C 1
ATOM 673 O O . GLU A 1 84 ? 40.417 -4.761 -53.182 1.00 95.44 84 GLU A O 1
ATOM 678 N N . GLU A 1 85 ? 40.725 -3.129 -54.702 1.00 94.88 85 GLU A N 1
ATOM 679 C CA . GLU A 1 85 ? 39.861 -2.150 -54.015 1.00 94.88 85 GLU A CA 1
ATOM 680 C C . GLU A 1 85 ? 38.420 -2.650 -53.903 1.00 94.88 85 GLU A C 1
ATOM 682 O O . GLU A 1 85 ? 37.871 -2.704 -52.808 1.00 94.88 85 GLU A O 1
ATOM 687 N N . THR A 1 86 ? 37.824 -3.127 -54.999 1.00 94.75 86 THR A N 1
ATOM 688 C CA . THR A 1 86 ? 36.418 -3.553 -55.005 1.00 94.75 86 THR A CA 1
ATOM 689 C C . THR A 1 86 ? 36.153 -4.709 -54.022 1.00 94.75 86 THR A C 1
ATOM 691 O O . THR A 1 86 ? 35.160 -4.646 -53.287 1.00 94.75 86 THR A O 1
ATOM 694 N N . PRO A 1 87 ? 36.990 -5.765 -53.940 1.00 96.38 87 PRO A N 1
ATOM 695 C CA . PRO A 1 87 ? 36.878 -6.774 -52.886 1.00 96.38 87 PRO A CA 1
ATOM 696 C C . PRO A 1 87 ? 37.045 -6.219 -51.466 1.00 96.38 87 PRO A C 1
ATOM 698 O O . PRO A 1 87 ? 36.302 -6.632 -50.572 1.00 96.38 87 PRO A O 1
ATOM 701 N N . GLN A 1 88 ? 37.980 -5.290 -51.240 1.00 95.19 88 GLN A N 1
ATOM 702 C CA . GLN A 1 88 ? 38.183 -4.673 -49.925 1.00 95.19 88 GLN A CA 1
ATOM 703 C C . GLN A 1 88 ? 36.978 -3.817 -49.509 1.00 95.19 88 GLN A C 1
ATOM 705 O O . GLN A 1 88 ? 36.461 -3.977 -48.399 1.00 95.19 88 GLN A O 1
ATOM 710 N N . TRP A 1 89 ? 36.452 -3.009 -50.428 1.00 94.00 89 TRP A N 1
ATOM 711 C CA . TRP A 1 89 ? 35.230 -2.238 -50.246 1.00 94.00 89 TRP A CA 1
ATOM 712 C C . TRP A 1 89 ? 34.036 -3.138 -49.907 1.00 94.00 89 TRP A C 1
ATOM 714 O O . TRP A 1 89 ? 33.258 -2.842 -48.997 1.00 94.00 89 TRP A O 1
ATOM 724 N N . ARG A 1 90 ? 33.896 -4.282 -50.597 1.00 94.88 90 ARG A N 1
ATOM 725 C CA . ARG A 1 90 ? 32.837 -5.266 -50.306 1.00 94.88 90 ARG A CA 1
ATOM 726 C C . ARG A 1 90 ? 32.942 -5.816 -48.885 1.00 94.88 90 ARG A C 1
ATOM 728 O O . ARG A 1 90 ? 31.903 -5.924 -48.241 1.00 94.88 90 ARG A O 1
ATOM 735 N N . LYS A 1 91 ? 34.154 -6.104 -48.389 1.00 95.50 91 LYS A N 1
ATOM 736 C CA . LYS A 1 91 ? 34.381 -6.552 -47.000 1.00 95.50 91 LYS A CA 1
ATOM 737 C C . LYS A 1 91 ? 33.975 -5.485 -45.983 1.00 95.50 91 LYS A C 1
ATOM 739 O O . LYS A 1 91 ? 33.285 -5.795 -45.016 1.00 95.50 91 LYS A O 1
ATOM 744 N N . ALA A 1 92 ? 34.366 -4.229 -46.205 1.00 93.19 92 ALA A N 1
ATOM 745 C CA . ALA A 1 92 ? 33.968 -3.126 -45.330 1.00 93.19 92 ALA A CA 1
ATOM 746 C C . ALA A 1 92 ? 32.440 -2.939 -45.338 1.00 93.19 92 ALA A C 1
ATOM 748 O O . ALA A 1 92 ? 31.812 -2.850 -44.284 1.00 93.19 92 ALA A O 1
ATOM 749 N N . ARG A 1 93 ? 31.817 -2.967 -46.524 1.00 94.19 93 ARG A N 1
ATOM 750 C CA . ARG A 1 93 ? 30.361 -2.856 -46.682 1.00 94.19 93 ARG A CA 1
ATOM 751 C C . ARG A 1 93 ? 29.608 -3.995 -46.000 1.00 94.19 93 ARG A C 1
ATOM 753 O O . ARG A 1 93 ? 28.626 -3.720 -45.317 1.00 94.19 93 ARG A O 1
ATOM 760 N N . SER A 1 94 ? 30.018 -5.249 -46.196 1.00 95.50 94 SER A N 1
ATOM 761 C CA . SER A 1 94 ? 29.348 -6.395 -45.571 1.00 95.50 94 SER A CA 1
ATOM 762 C C . SER A 1 94 ? 29.432 -6.320 -44.052 1.00 95.50 94 SER A C 1
ATOM 764 O O . SER A 1 94 ? 28.433 -6.560 -43.385 1.00 95.50 94 SER A O 1
ATOM 766 N N . PHE A 1 95 ? 30.582 -5.899 -43.520 1.00 95.44 95 PHE A N 1
ATOM 767 C CA . PHE A 1 95 ? 30.765 -5.726 -42.084 1.00 95.44 95 PHE A CA 1
ATOM 768 C C . PHE A 1 95 ? 29.842 -4.637 -41.515 1.00 95.44 95 PHE A C 1
ATOM 770 O O . PHE A 1 95 ? 29.157 -4.873 -40.528 1.00 95.44 95 PHE A O 1
ATOM 777 N N . VAL A 1 96 ? 29.724 -3.476 -42.176 1.00 93.94 96 VAL A N 1
ATOM 778 C CA . VAL A 1 96 ? 28.764 -2.428 -41.767 1.00 93.94 96 VAL A CA 1
ATOM 779 C C . VAL A 1 96 ? 27.321 -2.943 -41.777 1.00 93.94 96 VAL A C 1
ATOM 781 O O . VAL A 1 96 ? 26.566 -2.671 -40.846 1.00 93.94 96 VAL A O 1
ATOM 784 N N . LEU A 1 97 ? 26.924 -3.687 -42.814 1.00 94.44 97 LEU A N 1
ATOM 785 C CA . LEU A 1 97 ? 25.571 -4.248 -42.908 1.00 94.44 97 LEU A CA 1
ATOM 786 C C . LEU A 1 97 ? 25.289 -5.264 -41.797 1.00 94.44 97 LEU A C 1
ATOM 788 O O . LEU A 1 97 ? 24.185 -5.280 -41.255 1.00 94.44 97 LEU A O 1
ATOM 792 N N . GLU A 1 98 ? 26.280 -6.078 -41.439 1.00 93.94 98 GLU A N 1
ATOM 793 C CA . GLU A 1 98 ? 26.187 -7.024 -40.330 1.00 93.94 98 GLU A CA 1
ATOM 794 C C . GLU A 1 98 ? 25.996 -6.300 -38.991 1.00 93.94 98 GLU A C 1
ATOM 796 O O . GLU A 1 98 ? 25.085 -6.648 -38.239 1.00 93.94 98 GLU A O 1
ATOM 801 N N . LEU A 1 99 ? 26.775 -5.242 -38.729 1.00 92.69 99 LEU A N 1
ATOM 802 C CA . LEU A 1 99 ? 26.611 -4.414 -37.529 1.00 92.69 99 LEU A CA 1
ATOM 803 C C . LEU A 1 99 ? 25.205 -3.809 -37.452 1.00 92.69 99 LEU A C 1
ATOM 805 O O . LEU A 1 99 ? 24.527 -3.962 -36.440 1.00 92.69 99 LEU A O 1
ATOM 809 N N . ILE A 1 100 ? 24.721 -3.200 -38.539 1.00 92.31 100 ILE A N 1
ATOM 810 C CA . ILE A 1 100 ? 23.372 -2.611 -38.593 1.00 92.31 100 ILE A CA 1
ATOM 811 C C . ILE A 1 100 ? 22.286 -3.673 -38.363 1.00 92.31 100 ILE A C 1
ATOM 813 O O . ILE A 1 100 ? 21.308 -3.420 -37.660 1.00 92.31 100 ILE A O 1
ATOM 817 N N . SER A 1 101 ? 22.436 -4.861 -38.955 1.00 93.94 101 SER A N 1
ATOM 818 C CA . SER A 1 101 ? 21.516 -5.988 -38.756 1.00 93.94 101 SER A CA 1
ATOM 819 C C . SER A 1 101 ? 21.476 -6.429 -37.291 1.00 93.94 101 SER A C 1
ATOM 821 O O . SER A 1 101 ? 20.395 -6.633 -36.737 1.00 93.94 101 SER A O 1
ATOM 823 N N . ASN A 1 102 ? 22.642 -6.565 -36.661 1.00 90.88 102 ASN A N 1
ATOM 824 C CA . ASN A 1 102 ? 22.750 -6.997 -35.272 1.00 90.88 102 ASN A CA 1
ATOM 825 C C . ASN A 1 102 ? 22.153 -5.959 -34.315 1.00 90.88 102 ASN A C 1
ATOM 827 O O . ASN A 1 102 ? 21.367 -6.328 -33.445 1.00 90.88 102 ASN A O 1
ATOM 831 N N . GLU A 1 103 ? 22.426 -4.672 -34.532 1.00 89.00 103 GLU A N 1
ATOM 832 C CA . GLU A 1 103 ? 21.823 -3.587 -33.750 1.00 89.00 103 GLU A CA 1
ATOM 833 C C . GLU A 1 103 ? 20.301 -3.540 -33.904 1.00 89.00 103 GLU A C 1
ATOM 835 O O . GLU A 1 103 ? 19.581 -3.419 -32.916 1.00 89.00 103 GLU A O 1
ATOM 840 N N . ARG A 1 104 ? 19.780 -3.736 -35.122 1.00 92.25 104 ARG A N 1
ATOM 841 C CA . ARG A 1 104 ? 18.329 -3.810 -35.348 1.00 92.25 104 ARG A CA 1
ATOM 842 C C . ARG A 1 104 ? 17.696 -4.969 -34.577 1.00 92.25 104 ARG A C 1
ATOM 844 O O . ARG A 1 104 ? 16.672 -4.777 -33.934 1.00 92.25 104 ARG A O 1
ATOM 851 N N . LYS A 1 105 ? 18.302 -6.161 -34.611 1.00 91.94 105 LYS A N 1
ATOM 852 C CA . LYS A 1 105 ? 17.810 -7.325 -33.852 1.00 91.94 105 LYS A CA 1
ATOM 853 C C . LYS A 1 105 ? 17.856 -7.082 -32.344 1.00 91.94 105 LYS A C 1
ATOM 855 O O . LYS A 1 105 ? 16.918 -7.446 -31.641 1.00 91.94 105 LYS A O 1
ATOM 860 N N . ASN A 1 106 ? 18.924 -6.460 -31.847 1.00 90.25 106 ASN A N 1
ATOM 861 C CA . ASN A 1 106 ? 19.035 -6.090 -30.439 1.00 90.25 106 ASN A CA 1
ATOM 862 C C . ASN A 1 106 ? 17.943 -5.096 -30.043 1.00 90.25 106 ASN A C 1
ATOM 864 O O . ASN A 1 106 ? 17.302 -5.290 -29.015 1.00 90.25 106 ASN A O 1
ATOM 868 N N . PHE A 1 107 ? 17.689 -4.085 -30.875 1.00 91.06 107 PHE A N 1
ATOM 869 C CA . PHE A 1 107 ? 16.644 -3.096 -30.638 1.00 91.06 107 PHE A CA 1
ATOM 870 C C . PHE A 1 107 ? 15.248 -3.728 -30.577 1.00 91.06 107 PHE A C 1
ATOM 872 O O . PHE A 1 107 ? 14.511 -3.462 -29.633 1.00 91.06 107 PHE A O 1
ATOM 879 N N . GLU A 1 108 ? 14.907 -4.620 -31.512 1.00 93.31 108 GLU A N 1
ATOM 880 C CA . GLU A 1 108 ? 13.632 -5.356 -31.480 1.00 93.31 108 GLU A CA 1
ATOM 881 C C . GLU A 1 108 ? 13.504 -6.218 -30.214 1.00 93.31 108 GLU A C 1
ATOM 883 O O . GLU A 1 108 ? 12.482 -6.183 -29.531 1.00 93.31 108 GLU A O 1
ATOM 888 N N . ASN A 1 109 ? 14.566 -6.933 -29.828 1.00 93.62 109 ASN A N 1
ATOM 889 C CA . ASN A 1 109 ? 14.570 -7.730 -28.599 1.00 93.62 109 ASN A CA 1
ATOM 890 C C . ASN A 1 109 ? 14.427 -6.867 -27.336 1.00 93.62 109 ASN A C 1
ATOM 892 O O . ASN A 1 109 ? 13.752 -7.271 -26.390 1.00 93.62 109 ASN A O 1
ATOM 896 N N . ILE A 1 110 ? 15.071 -5.696 -27.299 1.00 92.56 110 ILE A N 1
ATOM 897 C CA . ILE A 1 110 ? 14.943 -4.738 -26.196 1.00 92.56 110 ILE A CA 1
ATOM 898 C C . ILE A 1 110 ? 13.517 -4.198 -26.148 1.00 92.56 110 ILE A C 1
ATOM 900 O O . ILE A 1 110 ? 12.925 -4.197 -25.075 1.00 92.56 110 ILE A O 1
ATOM 904 N N . LYS A 1 111 ? 12.938 -3.815 -27.290 1.00 94.44 111 LYS A N 1
ATOM 905 C CA . LYS A 1 111 ? 11.563 -3.320 -27.376 1.00 94.44 111 LYS A CA 1
ATOM 906 C C . LYS A 1 111 ? 10.557 -4.351 -26.859 1.00 94.44 111 LYS A C 1
ATOM 908 O O . LYS A 1 111 ? 9.763 -4.025 -25.985 1.00 94.44 111 LYS A O 1
ATOM 913 N N . LEU A 1 112 ? 10.651 -5.603 -27.311 1.00 93.50 112 LEU A N 1
ATOM 914 C CA . LEU A 1 112 ? 9.787 -6.693 -26.841 1.00 93.50 112 LEU A CA 1
ATOM 915 C C . LEU A 1 112 ? 9.943 -6.949 -25.336 1.00 93.50 112 LEU A C 1
ATOM 917 O O . LEU A 1 112 ? 8.959 -7.146 -24.623 1.00 93.50 112 LEU A O 1
ATOM 921 N N . LYS A 1 113 ? 11.180 -6.926 -24.822 1.00 94.38 113 LYS A N 1
ATOM 922 C CA . LYS A 1 113 ? 11.428 -7.038 -23.378 1.00 94.38 113 LYS A CA 1
ATOM 923 C C . LYS A 1 113 ? 10.822 -5.866 -22.613 1.00 94.38 113 LYS A C 1
ATOM 925 O O . LYS A 1 113 ? 10.195 -6.100 -21.590 1.00 94.38 113 LYS A O 1
ATOM 930 N N . MET A 1 114 ? 10.976 -4.638 -23.108 1.00 93.44 114 MET A N 1
ATOM 931 C CA . MET A 1 114 ? 10.396 -3.442 -22.498 1.00 93.44 114 MET A CA 1
ATOM 932 C C . MET A 1 114 ? 8.870 -3.524 -22.446 1.00 93.44 114 MET A C 1
ATOM 934 O O . MET A 1 114 ? 8.304 -3.282 -21.386 1.00 93.44 114 MET A O 1
ATOM 938 N N . GLU A 1 115 ? 8.210 -3.924 -23.536 1.00 93.81 115 GLU A N 1
ATOM 939 C CA . GLU A 1 115 ? 6.752 -4.109 -23.579 1.00 93.81 115 GLU A CA 1
ATOM 940 C C . GLU A 1 115 ? 6.284 -5.145 -22.542 1.00 93.81 115 GLU A C 1
ATOM 942 O O . GLU A 1 115 ? 5.381 -4.867 -21.750 1.00 93.81 115 GLU A O 1
ATOM 947 N N . ASN A 1 116 ? 6.958 -6.298 -22.461 1.00 94.25 116 ASN A N 1
ATOM 948 C CA . ASN A 1 116 ? 6.640 -7.332 -21.473 1.00 94.25 116 ASN A CA 1
ATOM 949 C C . ASN A 1 116 ? 6.893 -6.870 -20.032 1.00 94.25 116 ASN A C 1
ATOM 951 O O . ASN A 1 116 ? 6.064 -7.110 -19.154 1.00 94.25 116 ASN A O 1
ATOM 955 N N . THR A 1 117 ? 8.017 -6.198 -19.765 1.00 94.56 117 THR A N 1
ATOM 956 C CA . THR A 1 117 ? 8.318 -5.663 -18.432 1.00 94.56 117 THR A CA 1
ATOM 957 C C . THR A 1 117 ? 7.289 -4.613 -18.024 1.00 94.56 117 THR A C 1
ATOM 959 O O . THR A 1 117 ? 6.783 -4.686 -16.910 1.00 94.56 117 THR A O 1
ATOM 962 N N . MET A 1 118 ? 6.909 -3.696 -18.921 1.00 95.25 118 MET A N 1
ATOM 963 C CA . MET A 1 118 ? 5.864 -2.704 -18.649 1.00 95.25 118 MET A CA 1
ATOM 964 C C . MET A 1 118 ? 4.523 -3.369 -18.325 1.00 95.25 118 MET A C 1
ATOM 966 O O . MET A 1 118 ? 3.894 -3.004 -17.333 1.00 95.25 118 MET A O 1
ATOM 970 N N . ALA A 1 119 ? 4.108 -4.370 -19.107 1.00 95.50 119 ALA A N 1
ATOM 971 C CA . ALA A 1 119 ? 2.870 -5.105 -18.854 1.00 95.50 119 ALA A CA 1
ATOM 972 C C . ALA A 1 119 ? 2.889 -5.808 -17.485 1.00 95.50 119 ALA A C 1
ATOM 974 O O . ALA A 1 119 ? 1.943 -5.673 -16.708 1.00 95.50 119 ALA A O 1
ATOM 975 N N . ILE A 1 120 ? 3.985 -6.496 -17.147 1.00 96.69 120 ILE A N 1
ATOM 976 C CA . ILE A 1 120 ? 4.148 -7.162 -15.845 1.00 96.69 120 ILE A CA 1
ATOM 977 C C . ILE A 1 120 ? 4.119 -6.141 -14.701 1.00 96.69 120 ILE A C 1
ATOM 979 O O . ILE A 1 120 ? 3.428 -6.360 -13.707 1.00 96.69 120 ILE A O 1
ATOM 983 N N . THR A 1 121 ? 4.814 -5.009 -14.833 1.00 95.56 121 THR A N 1
ATOM 984 C CA . THR A 1 121 ? 4.806 -3.947 -13.818 1.00 95.56 121 THR A CA 1
ATOM 985 C C . THR A 1 121 ? 3.401 -3.384 -13.601 1.00 95.56 121 THR A C 1
ATOM 987 O O . THR A 1 121 ? 2.993 -3.218 -12.453 1.00 95.56 121 THR A O 1
ATOM 990 N N . ILE A 1 122 ? 2.629 -3.153 -14.669 1.00 97.06 122 ILE A N 1
ATOM 991 C CA . ILE A 1 122 ? 1.232 -2.699 -14.570 1.00 97.06 122 ILE A CA 1
ATOM 992 C C . ILE A 1 122 ? 0.375 -3.728 -13.823 1.00 97.06 122 ILE A C 1
ATOM 994 O O . ILE A 1 122 ? -0.380 -3.353 -12.928 1.00 97.06 122 ILE A O 1
ATOM 998 N N . VAL A 1 123 ? 0.516 -5.021 -14.135 1.00 97.44 123 VAL A N 1
ATOM 999 C CA . VAL A 1 123 ? -0.226 -6.096 -13.453 1.00 97.44 123 VAL A CA 1
ATOM 1000 C C . VAL A 1 123 ? 0.134 -6.169 -11.966 1.00 97.44 123 VAL A C 1
ATOM 1002 O O . VAL A 1 123 ? -0.764 -6.252 -11.130 1.00 97.44 123 VAL A O 1
ATOM 1005 N N . ILE A 1 124 ? 1.420 -6.081 -11.612 1.00 97.81 124 ILE A N 1
ATOM 1006 C CA . ILE A 1 124 ? 1.869 -6.076 -10.210 1.00 97.81 124 ILE A CA 1
ATOM 1007 C C . ILE A 1 124 ? 1.275 -4.883 -9.454 1.00 97.81 124 ILE A C 1
ATOM 1009 O O . ILE A 1 124 ? 0.746 -5.053 -8.355 1.00 97.81 124 ILE A O 1
ATOM 1013 N N . ILE A 1 125 ? 1.321 -3.688 -10.048 1.00 98.06 125 ILE A N 1
ATOM 1014 C CA . ILE A 1 125 ? 0.751 -2.472 -9.458 1.00 98.06 125 ILE A CA 1
ATOM 1015 C C . ILE A 1 125 ? -0.768 -2.618 -9.271 1.00 98.06 125 ILE A C 1
ATOM 1017 O O . ILE A 1 125 ? -1.287 -2.281 -8.207 1.00 98.06 125 ILE A O 1
ATOM 1021 N N . ALA A 1 126 ? -1.480 -3.165 -10.259 1.00 97.56 126 ALA A N 1
ATOM 1022 C CA . ALA A 1 126 ? -2.919 -3.401 -10.166 1.00 97.56 126 ALA A CA 1
ATOM 1023 C C . ALA A 1 126 ? -3.272 -4.388 -9.039 1.00 97.56 126 ALA A C 1
ATOM 1025 O O . ALA A 1 126 ? -4.159 -4.107 -8.232 1.00 97.56 126 ALA A O 1
ATOM 1026 N N . ILE A 1 127 ? -2.545 -5.505 -8.925 1.00 98.06 127 ILE A N 1
ATOM 1027 C CA . ILE A 1 127 ? -2.730 -6.482 -7.839 1.00 98.06 127 ILE A CA 1
ATOM 1028 C C . ILE A 1 127 ? -2.459 -5.832 -6.477 1.00 98.06 127 ILE A C 1
ATOM 1030 O O . ILE A 1 127 ? -3.251 -6.001 -5.549 1.00 98.06 127 ILE A O 1
ATOM 1034 N N . ALA A 1 128 ? -1.386 -5.046 -6.355 1.00 97.94 128 ALA A N 1
ATOM 1035 C CA . ALA A 1 128 ? -1.058 -4.341 -5.119 1.00 97.94 128 ALA A CA 1
ATOM 1036 C C . ALA A 1 128 ? -2.169 -3.364 -4.696 1.00 97.94 128 ALA A C 1
ATOM 1038 O O . ALA A 1 128 ? -2.518 -3.318 -3.516 1.00 97.94 128 ALA A O 1
ATOM 1039 N N . MET A 1 129 ? -2.778 -2.636 -5.641 1.00 98.06 129 MET A N 1
ATOM 1040 C CA . MET A 1 129 ? -3.920 -1.758 -5.356 1.00 98.06 129 MET A CA 1
ATOM 1041 C C . MET A 1 129 ? -5.150 -2.533 -4.877 1.00 98.06 129 MET A C 1
ATOM 1043 O O . MET A 1 129 ? -5.800 -2.113 -3.922 1.00 98.06 129 MET A O 1
ATOM 1047 N N . VAL A 1 130 ? -5.459 -3.676 -5.497 1.00 98.19 130 VAL A N 1
ATOM 1048 C CA . VAL A 1 130 ? -6.587 -4.526 -5.079 1.00 98.19 130 VAL A CA 1
ATOM 1049 C C . VAL A 1 130 ? -6.371 -5.064 -3.664 1.00 98.19 130 VAL A C 1
ATOM 1051 O O . VAL A 1 130 ? -7.283 -5.003 -2.840 1.00 98.19 130 VAL A O 1
ATOM 1054 N N . ILE A 1 131 ? -5.160 -5.535 -3.352 1.00 98.25 131 ILE A N 1
ATOM 1055 C CA . ILE A 1 131 ? -4.807 -6.005 -2.005 1.00 98.25 131 ILE A CA 1
ATOM 1056 C C . ILE A 1 131 ? -4.912 -4.858 -0.995 1.00 98.25 131 ILE A C 1
ATOM 1058 O O . ILE A 1 131 ? -5.521 -5.027 0.060 1.00 98.25 131 ILE A O 1
ATOM 1062 N N . MET A 1 132 ? -4.374 -3.679 -1.321 1.00 98.19 132 MET A N 1
ATOM 1063 C CA . MET A 1 132 ? -4.456 -2.500 -0.457 1.00 98.19 132 MET A CA 1
ATOM 1064 C C . MET A 1 132 ? -5.912 -2.113 -0.172 1.00 98.19 132 MET A C 1
ATOM 1066 O O . MET A 1 132 ? -6.272 -1.898 0.984 1.00 98.19 132 MET A O 1
ATOM 1070 N N . LEU A 1 133 ? -6.767 -2.087 -1.197 1.00 98.12 133 LEU A N 1
ATOM 1071 C CA . LEU A 1 133 ? -8.190 -1.799 -1.036 1.00 98.12 133 LEU A CA 1
ATOM 1072 C C . LEU A 1 133 ? -8.880 -2.840 -0.144 1.00 98.12 133 LEU A C 1
ATOM 1074 O O . LEU A 1 133 ? -9.646 -2.472 0.746 1.00 98.12 133 LEU A O 1
ATOM 1078 N N . ALA A 1 134 ? -8.583 -4.128 -0.333 1.00 98.00 134 ALA A N 1
ATOM 1079 C CA . ALA A 1 134 ? -9.129 -5.195 0.501 1.00 98.00 134 ALA A CA 1
ATOM 1080 C C . ALA A 1 134 ? -8.729 -5.033 1.978 1.00 98.00 134 ALA A C 1
ATOM 1082 O O . ALA A 1 134 ? -9.574 -5.185 2.861 1.00 98.00 134 ALA A O 1
ATOM 1083 N N . VAL A 1 135 ? -7.473 -4.662 2.252 1.00 98.06 135 VAL A N 1
ATOM 1084 C CA . VAL A 1 135 ? -6.989 -4.380 3.613 1.00 98.06 135 VAL A CA 1
ATOM 1085 C C . VAL A 1 135 ? -7.713 -3.175 4.213 1.00 98.06 135 VAL A C 1
ATOM 1087 O O . VAL A 1 135 ? -8.199 -3.265 5.339 1.00 98.06 135 VAL A O 1
ATOM 1090 N N . VAL A 1 136 ? -7.851 -2.076 3.466 1.00 98.06 136 VAL A N 1
ATOM 1091 C CA . VAL A 1 136 ? -8.577 -0.879 3.926 1.00 98.06 136 VAL A CA 1
ATOM 1092 C C . VAL A 1 136 ? -10.026 -1.220 4.277 1.00 98.06 136 VAL A C 1
ATOM 1094 O O . VAL A 1 136 ? -10.497 -0.856 5.352 1.00 98.06 136 VAL A O 1
ATOM 1097 N N . LEU A 1 137 ? -10.724 -1.971 3.420 1.00 97.88 137 LEU A N 1
ATOM 1098 C CA . LEU A 1 137 ? -12.104 -2.394 3.670 1.00 97.88 137 LEU A CA 1
ATOM 1099 C C . LEU A 1 137 ? -12.217 -3.338 4.875 1.00 97.88 137 LEU A C 1
ATOM 1101 O O . LEU A 1 137 ? -13.161 -3.221 5.659 1.00 97.88 137 LEU A O 1
ATOM 1105 N N . ALA A 1 138 ? -11.259 -4.251 5.053 1.00 97.56 138 ALA A N 1
ATOM 1106 C CA . ALA A 1 138 ? -11.222 -5.151 6.201 1.00 97.56 138 ALA A CA 1
ATOM 1107 C C . ALA A 1 138 ? -11.032 -4.378 7.515 1.00 97.56 138 ALA A C 1
ATOM 1109 O O . ALA A 1 138 ? -11.812 -4.562 8.451 1.00 97.56 138 ALA A O 1
ATOM 1110 N N . VAL A 1 139 ? -10.056 -3.464 7.564 1.00 97.12 139 VAL A N 1
ATOM 1111 C CA . VAL A 1 139 ? -9.811 -2.597 8.728 1.00 97.12 139 VAL A CA 1
ATOM 1112 C C . VAL A 1 139 ? -11.034 -1.728 9.013 1.00 97.12 139 VAL A C 1
ATOM 1114 O O . VAL A 1 139 ? -11.498 -1.683 10.151 1.00 97.12 139 VAL A O 1
ATOM 1117 N N . TRP A 1 140 ? -11.619 -1.105 7.986 1.00 96.75 140 TRP A N 1
ATOM 1118 C CA . TRP A 1 140 ? -12.826 -0.292 8.126 1.00 96.75 140 TRP A CA 1
ATOM 1119 C C . TRP A 1 140 ? -13.992 -1.081 8.731 1.00 96.75 140 TRP A C 1
ATOM 1121 O O . TRP A 1 140 ? -14.639 -0.621 9.672 1.00 96.75 140 TRP A O 1
ATOM 1131 N N . LYS A 1 141 ? -14.237 -2.304 8.243 1.00 96.38 141 LYS A N 1
ATOM 1132 C CA . LYS A 1 141 ? -15.288 -3.187 8.767 1.00 96.38 141 LYS A CA 1
ATOM 1133 C C . LYS A 1 141 ? -15.057 -3.537 10.239 1.00 96.38 141 LYS A C 1
ATOM 1135 O O . LYS A 1 141 ? -16.014 -3.552 11.019 1.00 96.38 141 LYS A O 1
ATOM 1140 N N . VAL A 1 142 ? -13.811 -3.809 10.630 1.00 94.69 142 VAL A N 1
ATOM 1141 C CA . VAL A 1 142 ? -13.456 -4.096 12.028 1.00 94.69 142 VAL A CA 1
ATOM 1142 C C . VAL A 1 142 ? -13.694 -2.866 12.901 1.00 94.69 142 VAL A C 1
ATOM 1144 O O . VAL A 1 142 ? -14.435 -2.968 13.873 1.00 94.69 142 VAL A O 1
ATOM 1147 N N . LEU A 1 143 ? -13.170 -1.695 12.527 1.00 93.31 143 LEU A N 1
ATOM 1148 C CA . LEU A 1 143 ? -13.367 -0.454 13.288 1.00 93.31 143 LEU A CA 1
ATOM 1149 C C . LEU A 1 143 ? -14.854 -0.106 13.436 1.00 93.31 143 LEU A C 1
ATOM 1151 O O . LEU A 1 143 ? -15.318 0.213 14.530 1.00 93.31 143 LEU A O 1
ATOM 1155 N N . PHE A 1 144 ? -15.629 -0.213 12.354 1.00 92.81 144 PHE A N 1
ATOM 1156 C CA . PHE A 1 144 ? -17.058 0.087 12.386 1.00 92.81 144 PHE A CA 1
ATOM 1157 C C . PHE A 1 144 ? -17.834 -0.856 13.312 1.00 92.81 144 PHE A C 1
ATOM 1159 O O . PHE A 1 144 ? -18.661 -0.409 14.105 1.00 92.81 144 PHE A O 1
ATOM 1166 N N . SER A 1 145 ? -17.552 -2.159 13.243 1.00 89.88 145 SER A N 1
ATOM 1167 C CA . SER A 1 145 ? -18.268 -3.167 14.033 1.00 89.88 145 SER A CA 1
ATOM 1168 C C . SER A 1 145 ? -17.836 -3.234 15.497 1.00 89.88 145 SER A C 1
ATOM 1170 O O . SER A 1 145 ? -18.678 -3.519 16.345 1.00 89.88 145 SER A O 1
ATOM 1172 N N . LYS A 1 146 ? -16.558 -2.978 15.794 1.00 87.88 146 LYS A N 1
ATOM 1173 C CA . LYS A 1 146 ? -15.978 -3.131 17.136 1.00 87.88 146 LYS A CA 1
ATOM 1174 C C . LYS A 1 146 ? -15.878 -1.834 17.929 1.00 87.88 146 LYS A C 1
ATOM 1176 O O . LYS A 1 146 ? -15.827 -1.902 19.144 1.00 87.88 146 LYS A O 1
ATOM 1181 N N . ILE A 1 147 ? -15.861 -0.675 17.271 1.00 90.00 147 ILE A N 1
ATOM 1182 C CA . ILE A 1 147 ? -15.676 0.617 17.947 1.00 90.00 147 ILE A CA 1
ATOM 1183 C C . ILE A 1 147 ? -16.889 1.512 17.721 1.00 90.00 147 ILE A C 1
ATOM 1185 O O . ILE A 1 147 ? -17.601 1.849 18.664 1.00 90.00 147 ILE A O 1
ATOM 1189 N N . PHE A 1 148 ? -17.168 1.876 16.467 1.00 90.75 148 PHE A N 1
ATOM 1190 C CA . PHE A 1 148 ? -18.183 2.894 16.178 1.00 90.75 148 PHE A CA 1
ATOM 1191 C C . PHE A 1 148 ? -19.605 2.438 16.525 1.00 90.75 148 PHE A C 1
ATOM 1193 O O . PHE A 1 148 ? -20.372 3.218 17.091 1.00 90.75 148 PHE A O 1
ATOM 1200 N N . LYS A 1 149 ? -19.966 1.183 16.223 1.00 89.38 149 LYS A N 1
ATOM 1201 C CA . LYS A 1 149 ? -21.306 0.658 16.516 1.00 89.38 149 LYS A CA 1
ATOM 1202 C C . LYS A 1 149 ? -21.583 0.539 18.029 1.00 89.38 149 LYS A C 1
ATOM 1204 O O . LYS A 1 149 ? -22.598 1.097 18.448 1.00 89.38 149 LYS A O 1
ATOM 1209 N N . PRO A 1 150 ? -20.729 -0.099 18.861 1.00 87.19 150 PRO A N 1
ATOM 1210 C CA . PRO A 1 150 ? -20.937 -0.136 20.314 1.00 87.19 150 PRO A CA 1
ATOM 1211 C C . PRO A 1 150 ? -20.965 1.258 20.948 1.00 87.19 150 PRO A C 1
ATOM 1213 O O . PRO A 1 150 ? -21.857 1.555 21.740 1.00 87.19 150 PRO A O 1
ATOM 1216 N N . LEU A 1 151 ? -20.059 2.151 20.535 1.00 89.69 151 LEU A N 1
ATOM 1217 C CA . LEU A 1 151 ? -20.008 3.521 21.047 1.00 89.69 151 LEU A CA 1
ATOM 1218 C C . LEU A 1 151 ? -21.289 4.305 20.726 1.00 89.69 151 LEU A C 1
ATOM 1220 O O . LEU A 1 151 ? -21.850 4.974 21.594 1.00 89.69 151 LEU A O 1
ATOM 1224 N N . SER A 1 152 ? -21.783 4.199 19.489 1.00 90.00 152 SER A N 1
ATOM 1225 C CA . SER A 1 152 ? -23.045 4.821 19.078 1.00 90.00 152 SER A CA 1
ATOM 1226 C C . SER A 1 152 ? -24.234 4.262 19.863 1.00 90.00 152 SER A C 1
ATOM 1228 O O . SER A 1 152 ? -25.107 5.031 20.272 1.00 90.00 152 SER A O 1
ATOM 1230 N N . HIS A 1 153 ? -24.242 2.952 20.128 1.00 87.75 153 HIS A N 1
ATOM 1231 C CA . HIS A 1 153 ? -25.292 2.312 20.911 1.00 87.75 153 HIS A CA 1
ATOM 1232 C C . HIS A 1 153 ? -25.315 2.817 22.359 1.00 87.75 153 HIS A C 1
ATOM 1234 O O . HIS A 1 153 ? -26.351 3.311 22.805 1.00 87.75 153 HIS A O 1
ATOM 1240 N N . ILE A 1 154 ? -24.173 2.812 23.054 1.00 88.56 154 ILE A N 1
ATOM 1241 C CA . ILE A 1 154 ? -24.064 3.340 24.425 1.00 88.56 154 ILE A CA 1
ATOM 1242 C C . ILE A 1 154 ? -24.493 4.810 24.473 1.00 88.56 154 ILE A C 1
ATOM 1244 O O . ILE A 1 154 ? -25.312 5.186 25.311 1.00 88.56 154 ILE A O 1
ATOM 1248 N N . ASN A 1 155 ? -24.024 5.635 23.533 1.00 89.88 155 ASN A N 1
ATOM 1249 C CA . ASN A 1 155 ? -24.421 7.041 23.462 1.00 89.88 155 ASN A CA 1
ATOM 1250 C C . ASN A 1 155 ? -25.940 7.212 23.278 1.00 89.88 155 ASN A C 1
ATOM 1252 O O . ASN A 1 155 ? -26.548 8.082 23.900 1.00 89.88 155 ASN A O 1
ATOM 1256 N N . SER A 1 156 ? -26.574 6.369 22.456 1.00 88.88 156 SER A N 1
ATOM 1257 C CA . SER A 1 156 ? -28.028 6.405 22.259 1.00 88.88 156 SER A CA 1
ATOM 1258 C C . SER A 1 156 ? -28.804 6.027 23.524 1.00 88.88 156 SER A C 1
ATOM 1260 O O . SER A 1 156 ? -29.797 6.680 23.852 1.00 88.88 156 SER A O 1
ATOM 1262 N N . LEU A 1 157 ? -28.324 5.035 24.279 1.00 84.06 157 LEU A N 1
ATOM 1263 C CA . LEU A 1 157 ? -28.949 4.603 25.526 1.00 84.06 157 LEU A CA 1
ATOM 1264 C C . LEU A 1 157 ? -28.816 5.668 26.617 1.00 84.06 157 LEU A C 1
ATOM 1266 O O . LEU A 1 157 ? -29.809 6.034 27.242 1.00 84.06 157 LEU A O 1
ATOM 1270 N N . VAL A 1 158 ? -27.621 6.238 26.788 1.00 86.19 158 VAL A N 1
ATOM 1271 C CA . VAL A 1 158 ? -27.387 7.336 27.739 1.00 86.19 158 VAL A CA 1
ATOM 1272 C C . VAL A 1 158 ? -28.213 8.569 27.360 1.00 86.19 158 VAL A C 1
ATOM 1274 O O . VAL A 1 158 ? -28.810 9.205 28.227 1.00 86.19 158 VAL A O 1
ATOM 1277 N N . SER A 1 159 ? -28.325 8.887 26.066 1.00 88.19 159 SER A N 1
ATOM 1278 C CA . SER A 1 159 ? -29.195 9.974 25.603 1.00 88.19 159 SER A CA 1
ATOM 1279 C C . SER A 1 159 ? -30.670 9.702 25.909 1.00 88.19 159 SER A C 1
ATOM 1281 O O . SER A 1 159 ? -31.392 10.627 26.284 1.00 88.19 159 SER A O 1
ATOM 1283 N N . THR A 1 160 ? -31.113 8.449 25.786 1.00 84.31 160 THR A N 1
ATOM 1284 C CA . THR A 1 160 ? -32.482 8.035 26.124 1.00 84.31 160 THR A CA 1
ATOM 1285 C C . THR A 1 160 ? -32.742 8.183 27.619 1.00 84.31 160 THR A C 1
ATOM 1287 O O . THR A 1 160 ? -33.746 8.782 27.991 1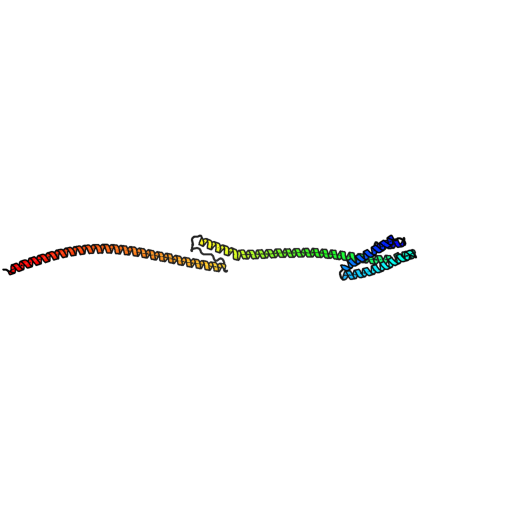.00 84.31 160 THR A O 1
ATOM 1290 N N . LEU A 1 161 ? -31.810 7.748 28.472 1.00 84.19 161 LEU A N 1
ATOM 1291 C CA . LEU A 1 161 ? -31.888 7.934 29.923 1.00 84.19 161 LEU A CA 1
ATOM 1292 C C . LEU A 1 161 ? -31.981 9.423 30.304 1.00 84.19 161 LEU A C 1
ATOM 1294 O O . LEU A 1 161 ? -32.826 9.809 31.109 1.00 84.19 161 LEU A O 1
ATOM 1298 N N . ALA A 1 162 ? -31.153 10.270 29.684 1.00 84.88 162 ALA A N 1
ATOM 1299 C CA . ALA A 1 162 ? -31.140 11.708 29.944 1.00 84.88 162 ALA A CA 1
ATOM 1300 C C . ALA A 1 162 ? -32.425 12.418 29.479 1.00 84.88 162 ALA A C 1
ATOM 1302 O O . ALA A 1 162 ? -32.921 13.310 30.163 1.00 84.88 162 ALA A O 1
ATOM 1303 N N . LYS A 1 163 ? -32.976 12.036 28.317 1.00 83.38 163 LYS A N 1
ATOM 1304 C CA . LYS A 1 163 ? -34.200 12.642 27.760 1.00 83.38 163 LYS A CA 1
ATOM 1305 C C . LYS A 1 163 ? -35.482 12.095 28.384 1.00 83.38 163 LYS A C 1
ATOM 1307 O O . LYS A 1 163 ? -36.459 12.827 28.478 1.00 83.38 163 LYS A O 1
ATOM 1312 N N . GLY A 1 164 ? -35.484 10.836 28.814 1.00 74.75 164 GLY A N 1
ATOM 1313 C CA . GLY A 1 164 ? -36.637 10.141 29.392 1.00 74.75 164 GLY A CA 1
ATOM 1314 C C . GLY A 1 164 ? -36.986 10.560 30.822 1.00 74.75 164 GLY A C 1
ATOM 1315 O O . GLY A 1 164 ? -37.636 9.800 31.527 1.00 74.75 164 GLY A O 1
ATOM 1316 N N . GLY A 1 165 ? -36.526 11.728 31.281 1.00 77.06 165 GLY A N 1
ATOM 1317 C CA . GLY A 1 165 ? -36.798 12.220 32.633 1.00 77.06 165 GLY A CA 1
ATOM 1318 C C . GLY A 1 165 ? -36.049 11.478 33.743 1.00 77.06 165 GLY A C 1
ATOM 1319 O O . GLY A 1 165 ? -36.425 11.605 34.903 1.00 77.06 165 GLY A O 1
ATOM 1320 N N . GLY A 1 166 ? -34.996 10.721 33.407 1.00 79.12 166 GLY A N 1
ATOM 1321 C CA . GLY A 1 166 ? -34.211 9.971 34.386 1.00 79.12 166 GLY A CA 1
ATOM 1322 C C . GLY A 1 166 ? -34.870 8.669 34.837 1.00 79.12 166 GLY A C 1
ATOM 1323 O O . GLY A 1 166 ? -34.793 8.330 36.013 1.00 79.12 166 GLY A O 1
ATOM 1324 N N . ASP A 1 167 ? -35.519 7.939 33.927 1.00 85.06 167 ASP A N 1
ATOM 1325 C CA . ASP A 1 167 ? -36.060 6.609 34.218 1.00 85.06 167 ASP A CA 1
ATOM 1326 C C . ASP A 1 167 ? -34.943 5.608 34.583 1.00 85.06 167 ASP A C 1
ATOM 1328 O O . ASP A 1 167 ? -34.288 5.014 33.725 1.00 85.06 167 ASP A O 1
ATOM 1332 N N . LEU A 1 168 ? -34.737 5.410 35.890 1.00 87.69 168 LEU A N 1
ATOM 1333 C CA . LEU A 1 168 ? -33.733 4.502 36.457 1.00 87.69 168 LEU A CA 1
ATOM 1334 C C . LEU A 1 168 ? -34.160 3.021 36.427 1.00 87.69 168 LEU A C 1
ATOM 1336 O O . LEU A 1 168 ? -33.522 2.185 37.071 1.00 87.69 168 LEU A O 1
ATOM 1340 N N . THR A 1 169 ? -35.257 2.674 35.745 1.00 84.69 169 THR A N 1
ATOM 1341 C CA . THR A 1 169 ? -35.670 1.272 35.559 1.00 84.69 169 THR A CA 1
ATOM 1342 C C . THR A 1 169 ? -35.004 0.610 34.353 1.00 84.69 169 THR A C 1
ATOM 1344 O O . THR A 1 169 ? -35.007 -0.618 34.254 1.00 84.69 169 THR A O 1
ATOM 1347 N N . ILE A 1 170 ? -34.390 1.402 33.469 1.00 82.25 170 ILE A N 1
ATOM 1348 C CA . ILE A 1 170 ? -33.702 0.918 32.271 1.00 82.25 170 ILE A CA 1
ATOM 1349 C C . ILE A 1 170 ? -32.408 0.198 32.664 1.00 82.25 170 ILE A C 1
ATOM 1351 O O . ILE A 1 170 ? -31.571 0.738 33.386 1.00 82.25 170 ILE A O 1
ATOM 1355 N N . VAL A 1 171 ? -32.222 -1.009 32.125 1.00 84.00 171 VAL A N 1
ATOM 1356 C CA . VAL A 1 171 ? -30.976 -1.779 32.231 1.00 84.00 171 VAL A CA 1
ATOM 1357 C C . VAL A 1 171 ? -30.280 -1.766 30.878 1.00 84.00 171 VAL A C 1
ATOM 1359 O O . VAL A 1 171 ? -30.873 -2.135 29.863 1.00 84.00 171 VAL A O 1
ATOM 1362 N N . LEU A 1 172 ? -29.019 -1.343 30.859 1.00 85.56 172 LEU A N 1
ATOM 1363 C CA . LEU A 1 172 ? -28.212 -1.324 29.646 1.00 85.56 172 LEU A CA 1
ATOM 1364 C C . LEU A 1 172 ? -27.756 -2.759 29.315 1.00 85.56 172 LEU A C 1
ATOM 1366 O O . LEU A 1 172 ? -27.150 -3.402 30.180 1.00 85.56 172 LEU A O 1
ATOM 1370 N N . PRO A 1 173 ? -28.026 -3.285 28.105 1.00 83.50 173 PRO A N 1
ATOM 1371 C CA . PRO A 1 173 ? -27.627 -4.637 27.730 1.00 83.50 173 PRO A CA 1
ATOM 1372 C C . PRO A 1 173 ? -26.107 -4.738 27.571 1.00 83.50 173 PRO A C 1
ATOM 1374 O O . PRO A 1 173 ? -25.470 -3.923 26.899 1.00 83.50 173 PRO A O 1
ATOM 1377 N N . LYS A 1 174 ? -25.511 -5.762 28.189 1.00 84.69 174 LYS A N 1
ATOM 1378 C CA . LYS A 1 174 ? -24.092 -6.085 28.020 1.00 84.69 174 LYS A CA 1
ATOM 1379 C C . LYS A 1 174 ? -23.915 -7.005 26.813 1.00 84.69 174 LYS A C 1
ATOM 1381 O O . LYS A 1 174 ? -23.952 -8.225 26.941 1.00 84.69 174 LYS A O 1
ATOM 1386 N N . ASP A 1 175 ? -23.685 -6.403 25.652 1.00 80.25 175 ASP A N 1
ATOM 1387 C CA . ASP A 1 175 ? -23.513 -7.132 24.386 1.00 80.25 175 ASP A CA 1
ATOM 1388 C C . ASP A 1 175 ? -22.051 -7.510 24.079 1.00 80.25 175 ASP A C 1
ATOM 1390 O O . ASP A 1 175 ? -21.771 -8.154 23.066 1.00 80.25 175 ASP A O 1
ATOM 1394 N N . SER A 1 176 ? -21.101 -7.105 24.930 1.00 82.00 176 SER A N 1
ATOM 1395 C CA . SER A 1 176 ? -19.675 -7.384 24.745 1.00 82.00 176 SER A CA 1
ATOM 1396 C C . SER A 1 176 ? -18.958 -7.688 26.062 1.00 82.00 176 SER A C 1
ATOM 1398 O O . SER A 1 176 ? -19.403 -7.290 27.136 1.00 82.00 176 SER A O 1
ATOM 1400 N N . ASN A 1 177 ? -17.832 -8.397 25.966 1.00 86.94 177 ASN A N 1
ATOM 1401 C CA . ASN A 1 177 ? -16.917 -8.707 27.076 1.00 86.94 177 ASN A CA 1
ATOM 1402 C C . ASN A 1 177 ? -15.595 -7.920 26.974 1.00 86.94 177 ASN A C 1
ATOM 1404 O O . ASN A 1 177 ? -14.589 -8.330 27.546 1.00 86.94 177 ASN A O 1
ATOM 1408 N N . ASP A 1 178 ? -15.589 -6.839 26.199 1.00 89.50 178 ASP A N 1
ATOM 1409 C CA . ASP A 1 178 ? -14.469 -5.911 26.030 1.00 89.50 178 ASP A CA 1
ATOM 1410 C C . ASP A 1 178 ? -14.655 -4.653 26.903 1.00 89.50 178 ASP A C 1
ATOM 1412 O O . ASP A 1 178 ? -15.509 -4.614 27.797 1.00 89.50 178 ASP A O 1
ATOM 1416 N N . GLU A 1 179 ? -13.873 -3.609 26.634 1.00 89.06 179 GLU A N 1
ATOM 1417 C CA . GLU A 1 179 ? -13.909 -2.335 27.355 1.00 89.06 179 GLU A CA 1
ATOM 1418 C C . GLU A 1 179 ? -15.294 -1.663 27.298 1.00 89.06 179 GLU A C 1
ATOM 1420 O O . GLU A 1 179 ? -15.690 -0.966 28.235 1.00 89.06 179 GLU A O 1
ATOM 1425 N N . PHE A 1 180 ? -16.074 -1.892 26.234 1.00 90.00 180 PHE A N 1
ATOM 1426 C CA . PHE A 1 180 ? -17.441 -1.376 26.135 1.00 90.00 180 PHE A CA 1
ATOM 1427 C C . PHE A 1 180 ? -18.410 -2.169 27.015 1.00 90.00 180 PHE A C 1
ATOM 1429 O O . PHE A 1 180 ? -19.343 -1.593 27.574 1.00 90.00 180 PHE A O 1
ATOM 1436 N N . GLY A 1 181 ? -18.177 -3.472 27.184 1.00 89.94 181 GLY A N 1
ATOM 1437 C CA . GLY A 1 181 ? -18.900 -4.298 28.149 1.00 89.94 181 GLY A CA 1
ATOM 1438 C C . GLY A 1 181 ? -18.666 -3.858 29.592 1.00 89.94 181 GLY A C 1
ATOM 1439 O O . GLY A 1 181 ? -19.616 -3.728 30.364 1.00 89.94 181 GLY A O 1
ATOM 1440 N N . GLU A 1 182 ? -17.410 -3.585 29.945 1.00 92.62 182 GLU A N 1
ATOM 1441 C CA . GLU A 1 182 ? -17.045 -3.065 31.267 1.00 92.62 182 GLU A CA 1
ATOM 1442 C C . GLU A 1 182 ? -17.646 -1.671 31.519 1.00 92.62 182 GLU A C 1
ATOM 1444 O O . GLU A 1 182 ? -18.176 -1.402 32.600 1.00 92.62 182 GLU A O 1
ATOM 1449 N N . LEU A 1 183 ? -17.642 -0.798 30.506 1.00 91.69 183 LEU A N 1
ATOM 1450 C CA . LEU A 1 183 ? -18.304 0.505 30.575 1.00 91.69 183 LEU A CA 1
ATOM 1451 C C . LEU A 1 183 ? -19.809 0.367 30.846 1.00 91.69 183 LEU A C 1
ATOM 1453 O O . LEU A 1 183 ? -20.340 1.069 31.710 1.00 91.69 183 LEU A O 1
ATOM 1457 N N . THR A 1 184 ? -20.489 -0.550 30.154 1.00 91.19 184 THR A N 1
ATOM 1458 C CA . THR A 1 184 ? -21.909 -0.844 30.394 1.00 91.19 184 THR A CA 1
ATOM 1459 C C . THR A 1 184 ? -22.158 -1.328 31.824 1.00 91.19 184 THR A C 1
ATOM 1461 O O . THR A 1 184 ? -23.086 -0.848 32.478 1.00 91.19 184 THR A O 1
ATOM 1464 N N . ASP A 1 185 ? -21.318 -2.223 32.350 1.00 93.00 185 ASP A N 1
ATOM 1465 C CA . ASP A 1 185 ? -21.440 -2.709 33.731 1.00 93.00 185 ASP A CA 1
ATOM 1466 C C . ASP A 1 185 ? -21.287 -1.575 34.752 1.00 93.00 185 ASP A C 1
ATOM 1468 O O . ASP A 1 185 ? -22.058 -1.478 35.711 1.00 93.00 185 ASP A O 1
ATOM 1472 N N . ASN A 1 186 ? -20.313 -0.690 34.540 1.00 93.19 186 ASN A N 1
ATOM 1473 C CA . ASN A 1 186 ? -20.085 0.461 35.410 1.00 93.19 186 ASN A CA 1
ATOM 1474 C C . ASN A 1 186 ? -21.250 1.462 35.355 1.00 93.19 186 ASN A C 1
ATOM 1476 O O . ASN A 1 186 ? -21.661 1.976 36.398 1.00 93.19 186 ASN A O 1
ATOM 1480 N N . LEU A 1 187 ? -21.842 1.685 34.177 1.00 91.25 187 LEU A N 1
ATOM 1481 C CA . LEU A 1 187 ? -23.048 2.506 34.034 1.00 91.25 187 LEU A CA 1
ATOM 1482 C C . LEU A 1 187 ? -24.257 1.884 34.746 1.00 91.25 187 LEU A C 1
ATOM 1484 O O . LEU A 1 187 ? -24.960 2.587 35.469 1.00 91.25 187 LEU A O 1
ATOM 1488 N N . ASN A 1 188 ? -24.478 0.575 34.613 1.00 91.94 188 ASN A N 1
ATOM 1489 C CA . ASN A 1 188 ? -25.564 -0.114 35.318 1.00 91.94 188 ASN A CA 1
ATOM 1490 C C . ASN A 1 188 ? -25.400 -0.032 36.845 1.00 91.94 188 ASN A C 1
ATOM 1492 O O . ASN A 1 188 ? -26.371 0.233 37.555 1.00 91.94 188 ASN A O 1
ATOM 1496 N N . LYS A 1 189 ? -24.174 -0.188 37.366 1.00 94.38 189 LYS A N 1
ATOM 1497 C CA . LYS A 1 189 ? -23.884 0.021 38.797 1.00 94.38 189 LYS A CA 1
ATOM 1498 C C . LYS A 1 189 ? -24.199 1.451 39.233 1.00 94.38 189 LYS A C 1
ATOM 1500 O O . LYS A 1 189 ? -24.806 1.646 40.281 1.00 94.38 189 LYS A O 1
ATOM 1505 N N . PHE A 1 190 ? -23.824 2.444 38.429 1.00 92.31 190 PHE A N 1
ATOM 1506 C CA . PHE A 1 190 ? -24.130 3.846 38.708 1.00 92.31 190 PHE A CA 1
ATOM 1507 C C . PHE A 1 190 ? -25.645 4.109 38.765 1.00 92.31 190 PHE A C 1
ATOM 1509 O O . PHE A 1 190 ? -26.120 4.734 39.713 1.00 92.31 190 PHE A O 1
ATOM 1516 N N . ILE A 1 191 ? -26.411 3.567 37.812 1.00 91.88 191 ILE A N 1
ATOM 1517 C CA . ILE A 1 191 ? -27.882 3.652 37.796 1.00 91.88 191 ILE A CA 1
ATOM 1518 C C . ILE A 1 191 ? -28.483 2.980 39.039 1.00 91.88 191 ILE A C 1
ATOM 1520 O O . ILE A 1 191 ? -29.363 3.559 39.676 1.00 91.88 191 ILE A O 1
ATOM 1524 N N . SER A 1 192 ? -27.988 1.800 39.427 1.00 93.75 192 SER A N 1
ATOM 1525 C CA . SER A 1 192 ? -28.444 1.098 40.636 1.00 93.75 192 SER A CA 1
ATOM 1526 C C . SER A 1 192 ? -28.222 1.934 41.896 1.00 93.75 192 SER A C 1
ATOM 1528 O O . SER A 1 192 ? -29.146 2.113 42.685 1.00 93.75 192 SER A O 1
ATOM 1530 N N . THR A 1 193 ? -27.031 2.514 42.056 1.00 94.94 193 THR A N 1
ATOM 1531 C CA . THR A 1 193 ? -26.719 3.387 43.194 1.00 94.94 193 THR A CA 1
ATOM 1532 C C . THR A 1 193 ? -27.633 4.613 43.229 1.00 94.94 193 THR A C 1
ATOM 1534 O O . THR A 1 193 ? -28.138 4.977 44.290 1.00 94.94 193 THR A O 1
ATOM 1537 N N . LEU A 1 194 ? -27.900 5.240 42.077 1.00 92.94 194 LEU A N 1
ATOM 1538 C CA . LEU A 1 194 ? -28.850 6.354 41.995 1.00 92.94 194 LEU A CA 1
ATOM 1539 C C . LEU A 1 194 ? -30.265 5.930 42.402 1.00 92.94 194 LEU A C 1
ATOM 1541 O O . LEU A 1 194 ? -30.934 6.656 43.137 1.00 92.94 194 LEU A O 1
ATOM 1545 N N . LYS A 1 195 ? -30.713 4.750 41.964 1.00 92.94 195 LYS A N 1
ATOM 1546 C CA . LYS A 1 195 ? -32.030 4.209 42.311 1.00 92.94 195 LYS A CA 1
ATOM 1547 C C . LYS A 1 195 ? -32.165 3.992 43.818 1.00 92.94 195 LYS A C 1
ATOM 1549 O O . LYS A 1 195 ? -33.190 4.365 44.389 1.00 92.94 195 LYS A O 1
ATOM 1554 N N . ASP A 1 196 ? -31.129 3.462 44.463 1.00 95.31 196 ASP A N 1
ATOM 1555 C CA . ASP A 1 196 ? -31.109 3.254 45.912 1.00 95.31 196 ASP A CA 1
ATOM 1556 C C . ASP A 1 196 ? -31.153 4.581 46.679 1.00 95.31 196 ASP A C 1
ATOM 1558 O O . ASP A 1 196 ? -31.911 4.712 47.643 1.00 95.31 196 ASP A O 1
ATOM 1562 N N . ILE A 1 197 ? -30.403 5.594 46.228 1.00 95.75 197 ILE A N 1
ATOM 1563 C CA . ILE A 1 197 ? -30.433 6.943 46.815 1.00 95.75 197 ILE A CA 1
ATOM 1564 C C . ILE A 1 197 ? -31.841 7.542 46.713 1.00 95.75 197 ILE A C 1
ATOM 1566 O O . ILE A 1 197 ? -32.386 8.015 47.712 1.00 95.75 197 ILE A O 1
ATOM 1570 N N . VAL A 1 198 ? -32.466 7.489 45.532 1.00 94.19 198 VAL A N 1
ATOM 1571 C CA . VAL A 1 198 ? -33.837 7.987 45.332 1.00 94.19 198 VAL A CA 1
ATOM 1572 C C . VAL A 1 198 ? -34.831 7.220 46.211 1.00 94.19 198 VAL A C 1
ATOM 1574 O O . VAL A 1 198 ? -35.693 7.832 46.843 1.00 94.19 198 VAL A O 1
ATOM 1577 N N . GLY A 1 199 ? -34.683 5.897 46.326 1.00 95.12 199 GLY A N 1
ATOM 1578 C CA . GLY A 1 199 ? -35.504 5.066 47.208 1.00 95.12 199 GLY A CA 1
ATOM 1579 C C . GLY A 1 199 ? -35.400 5.475 48.681 1.00 95.12 199 GLY A C 1
ATOM 1580 O O . GLY A 1 199 ? -36.422 5.609 49.361 1.00 95.12 199 GLY A O 1
ATOM 1581 N N . GLN A 1 200 ? -34.186 5.751 49.165 1.00 96.44 200 GLN A N 1
ATOM 1582 C CA . GLN A 1 200 ? -33.960 6.245 50.525 1.00 96.44 200 GLN A CA 1
ATOM 1583 C C . GLN A 1 200 ? -34.599 7.619 50.752 1.00 96.44 200 GLN A C 1
ATOM 1585 O O . GLN A 1 200 ? -35.247 7.819 51.781 1.00 96.44 200 GLN A O 1
ATOM 1590 N N . ILE A 1 201 ? -34.489 8.540 49.787 1.00 96.56 201 ILE A N 1
ATOM 1591 C CA . ILE A 1 201 ? -35.131 9.862 49.855 1.00 96.56 201 ILE A CA 1
ATOM 1592 C C . ILE A 1 201 ? -36.651 9.713 49.978 1.00 96.56 201 ILE A C 1
ATOM 1594 O O . ILE A 1 201 ? -37.257 10.318 50.862 1.00 96.56 201 ILE A O 1
ATOM 1598 N N . VAL A 1 202 ? -37.271 8.868 49.149 1.00 95.88 202 VAL A N 1
ATOM 1599 C CA . VAL A 1 202 ? -38.721 8.614 49.203 1.00 95.88 202 VAL A CA 1
ATOM 1600 C C . VAL A 1 202 ? -39.128 8.005 50.547 1.00 95.88 202 VAL A C 1
ATOM 1602 O O . VAL A 1 202 ? -40.136 8.412 51.128 1.00 95.88 202 VAL A O 1
ATOM 1605 N N . SER A 1 203 ? -38.350 7.056 51.074 1.00 96.31 203 SER A N 1
ATOM 1606 C CA . SER A 1 203 ? -38.616 6.458 52.387 1.00 96.31 203 SER A CA 1
ATOM 1607 C C . SER A 1 203 ? -38.535 7.493 53.510 1.00 96.31 203 SER A C 1
ATOM 1609 O O . SER A 1 203 ? -39.421 7.549 54.361 1.00 96.31 203 SER A O 1
ATOM 1611 N N . LYS A 1 204 ? -37.504 8.344 53.499 1.00 96.06 204 LYS A N 1
ATOM 1612 C CA . LYS A 1 204 ? -37.326 9.407 54.495 1.00 96.06 204 LYS A CA 1
ATOM 1613 C C . LYS A 1 204 ? -38.417 10.469 54.397 1.00 96.06 204 LYS A C 1
ATOM 1615 O O . LYS A 1 204 ? -38.931 10.898 55.424 1.00 96.06 204 LYS A O 1
ATOM 1620 N N . ALA A 1 205 ? -38.852 10.826 53.190 1.00 96.50 205 ALA A N 1
ATOM 1621 C CA . ALA A 1 205 ? -39.988 11.724 52.994 1.00 96.50 205 ALA A CA 1
ATOM 1622 C C . ALA A 1 205 ? -41.290 11.155 53.596 1.00 96.50 205 ALA A C 1
ATOM 1624 O O . ALA A 1 205 ? -42.046 11.892 54.226 1.00 96.50 205 ALA A O 1
ATOM 1625 N N . LYS A 1 206 ? -41.533 9.840 53.476 1.00 96.12 206 LYS A N 1
ATOM 1626 C CA . LYS A 1 206 ? -42.682 9.176 54.125 1.00 96.12 206 LYS A CA 1
ATOM 1627 C C . LYS A 1 206 ? -42.586 9.186 55.652 1.00 96.12 206 LYS A C 1
ATOM 1629 O O . LYS A 1 206 ? -43.594 9.409 56.317 1.00 96.12 206 LYS A O 1
ATOM 1634 N N . GLU A 1 207 ? -41.397 8.967 56.206 1.00 95.31 207 GLU A N 1
ATOM 1635 C CA . GLU A 1 207 ? -41.151 9.031 57.655 1.00 95.31 207 GLU A CA 1
ATOM 1636 C C . GLU A 1 207 ? -41.419 10.441 58.206 1.00 95.31 207 GLU A C 1
ATOM 1638 O O . GLU A 1 207 ? -42.105 10.602 59.220 1.00 95.31 207 GLU A O 1
ATOM 1643 N N . VAL A 1 208 ? -40.965 11.473 57.485 1.00 96.62 208 VAL A N 1
ATOM 1644 C CA . VAL A 1 208 ? -41.270 12.876 57.795 1.00 96.62 208 VAL A CA 1
ATOM 1645 C C . VAL A 1 208 ? -42.776 13.128 57.730 1.00 96.62 208 VAL A C 1
ATOM 1647 O O . VAL A 1 208 ? -43.335 13.669 58.681 1.00 96.62 208 VAL A O 1
ATOM 1650 N N . GLN A 1 209 ? -43.462 12.682 56.672 1.00 95.25 209 GLN A N 1
ATOM 1651 C CA . GLN A 1 209 ? -44.917 12.836 56.551 1.00 95.25 209 GLN A CA 1
ATOM 1652 C C . GLN A 1 209 ? -45.672 12.168 57.711 1.00 95.25 209 GLN A C 1
ATOM 1654 O O . GLN A 1 209 ? -46.613 12.746 58.253 1.00 95.25 209 GLN A O 1
ATOM 1659 N N . SER A 1 210 ? -45.252 10.969 58.121 1.00 95.06 210 SER A N 1
ATOM 1660 C CA . SER A 1 210 ? -45.841 10.278 59.271 1.00 95.06 210 SER A CA 1
ATOM 1661 C C . SER A 1 210 ? -45.612 11.051 60.568 1.00 95.06 210 SER A C 1
ATOM 1663 O O . SER A 1 210 ? -46.529 11.182 61.375 1.00 95.06 210 SER A O 1
ATOM 1665 N N . SER A 1 211 ? -44.408 11.593 60.759 1.00 94.81 211 SER A N 1
ATOM 1666 C CA . SER A 1 211 ? -44.065 12.393 61.939 1.00 94.81 211 SER A CA 1
ATOM 1667 C C . SER A 1 211 ? -44.894 13.677 62.009 1.00 94.81 211 SER A C 1
ATOM 1669 O O . SER A 1 211 ? -45.380 14.036 63.079 1.00 94.81 211 SER A O 1
ATOM 1671 N N . VAL A 1 212 ? -45.126 14.330 60.865 1.00 95.75 212 VAL A N 1
ATOM 1672 C CA . VAL A 1 212 ? -46.007 15.503 60.752 1.00 95.75 212 VAL A CA 1
ATOM 1673 C C . VAL A 1 212 ? -47.450 15.151 61.128 1.00 95.75 212 VAL A C 1
ATOM 1675 O O . VAL A 1 212 ? -48.075 15.893 61.882 1.00 95.75 212 VAL A O 1
ATOM 1678 N N . ASN A 1 213 ? -47.970 14.005 60.680 1.00 94.25 213 ASN A N 1
ATOM 1679 C CA . ASN A 1 213 ? -49.324 13.561 61.036 1.00 94.25 213 ASN A CA 1
ATOM 1680 C C . ASN A 1 213 ? -49.463 13.266 62.542 1.00 94.25 213 ASN A C 1
ATOM 1682 O O . ASN A 1 213 ? -50.453 13.659 63.167 1.00 94.25 213 ASN A O 1
ATOM 1686 N N . SER A 1 214 ? -48.462 12.615 63.145 1.00 94.50 214 SER A N 1
ATOM 1687 C CA . SER A 1 214 ? -48.424 12.388 64.595 1.00 94.50 214 SER A CA 1
ATOM 1688 C C . SER A 1 214 ? -48.356 13.704 65.367 1.00 94.50 214 SER A C 1
ATOM 1690 O O . SER A 1 214 ? -49.087 13.882 66.337 1.00 94.50 214 SER A O 1
ATOM 1692 N N . LEU A 1 215 ? -47.537 14.658 64.912 1.00 94.81 215 LEU A N 1
ATOM 1693 C CA . LEU A 1 215 ? -47.437 15.983 65.523 1.00 94.81 215 LEU A CA 1
ATOM 1694 C C . LEU A 1 215 ? -48.769 16.743 65.458 1.00 94.81 215 LEU A C 1
ATOM 1696 O O . LEU A 1 215 ? -49.175 17.331 66.457 1.00 94.81 215 LEU A O 1
ATOM 1700 N N . ALA A 1 216 ? -49.471 16.693 64.323 1.00 94.38 216 ALA A N 1
ATOM 1701 C CA . ALA A 1 216 ? -50.796 17.296 64.177 1.00 94.38 216 ALA A CA 1
ATOM 1702 C C . ALA A 1 216 ? -51.818 16.681 65.149 1.00 94.38 216 ALA A C 1
ATOM 1704 O O . ALA A 1 216 ? -52.600 17.401 65.768 1.00 94.38 216 ALA A O 1
ATOM 1705 N N . THR A 1 217 ? -51.767 15.360 65.338 1.00 95.06 217 THR A N 1
ATOM 1706 C CA . THR A 1 217 ? -52.626 14.648 66.297 1.00 95.06 217 THR A CA 1
ATOM 1707 C C . THR A 1 217 ? -52.325 15.071 67.736 1.00 95.06 217 THR A C 1
ATOM 1709 O O . THR A 1 217 ? -53.239 15.421 68.482 1.00 95.06 217 THR A O 1
ATOM 1712 N N . SER A 1 218 ? -51.045 15.120 68.119 1.00 95.00 218 SER A N 1
ATOM 1713 C CA . SER A 1 218 ? -50.624 15.598 69.442 1.00 95.00 218 SER A CA 1
ATOM 1714 C C . SER A 1 218 ? -51.027 17.053 69.682 1.00 95.00 218 SER A C 1
ATOM 1716 O O . SER A 1 218 ? -51.496 17.386 70.767 1.00 95.00 218 SER A O 1
ATOM 1718 N N . ALA A 1 219 ? -50.900 17.922 68.676 1.00 93.94 219 ALA A N 1
ATOM 1719 C CA . ALA A 1 219 ? -51.333 19.313 68.768 1.00 93.94 219 ALA A CA 1
ATOM 1720 C C . ALA A 1 219 ? -52.850 19.426 69.008 1.00 93.94 219 ALA A C 1
ATOM 1722 O O . ALA A 1 219 ? -53.274 20.208 69.858 1.00 93.94 219 ALA A O 1
ATOM 1723 N N . ALA A 1 220 ? -53.662 18.605 68.332 1.00 93.62 220 ALA A N 1
ATOM 1724 C CA . ALA A 1 220 ? -55.105 18.548 68.565 1.00 93.62 220 ALA A CA 1
ATOM 1725 C C . ALA A 1 220 ? -55.442 18.084 69.996 1.00 93.62 220 ALA A C 1
ATOM 1727 O O . ALA A 1 220 ? -56.281 18.692 70.662 1.00 93.62 220 ALA A O 1
ATOM 1728 N N . GLN A 1 221 ? -54.746 17.063 70.509 1.00 94.44 221 GLN A N 1
ATOM 1729 C CA . GLN A 1 221 ? -54.926 16.584 71.885 1.00 94.44 221 GLN A CA 1
ATOM 1730 C C . GLN A 1 221 ? -54.504 17.623 72.936 1.00 94.44 221 GLN A C 1
ATOM 1732 O O . GLN A 1 221 ? -55.166 17.761 73.969 1.00 94.44 221 GLN A O 1
ATOM 1737 N N . ILE A 1 222 ? -53.423 18.365 72.678 1.00 94.56 222 ILE A N 1
ATOM 1738 C CA . ILE A 1 222 ? -52.984 19.476 73.532 1.00 94.56 222 ILE A CA 1
ATOM 1739 C C . ILE A 1 222 ? -54.041 20.581 73.537 1.00 94.56 222 ILE A C 1
ATOM 1741 O O . ILE A 1 222 ? -54.381 21.072 74.609 1.00 94.56 222 ILE A O 1
ATOM 1745 N N . SER A 1 223 ? -54.600 20.937 72.376 1.00 94.38 223 SER A N 1
ATOM 1746 C CA . SER A 1 223 ? -55.671 21.937 72.283 1.00 94.38 223 SER A CA 1
ATOM 1747 C C . SER A 1 223 ? -56.890 21.534 73.117 1.00 94.38 223 SER A C 1
ATOM 1749 O O . SER A 1 223 ? -57.355 22.320 73.937 1.00 94.38 223 SER A O 1
ATOM 1751 N N . ALA A 1 224 ? -57.350 20.285 72.986 1.00 93.62 224 ALA A N 1
ATOM 1752 C CA . ALA A 1 224 ? -58.478 19.767 73.763 1.00 93.62 224 ALA A CA 1
ATOM 1753 C C . ALA A 1 224 ? -58.185 19.743 75.277 1.00 93.62 224 ALA A C 1
ATOM 1755 O O . ALA A 1 224 ? -59.001 20.180 76.087 1.00 93.62 224 ALA A O 1
ATOM 1756 N N . SER A 1 225 ? -56.989 19.294 75.672 1.00 94.44 225 SER A N 1
ATOM 1757 C CA . SER A 1 225 ? -56.552 19.332 77.076 1.00 94.44 225 SER A CA 1
ATOM 1758 C C . SER A 1 225 ? -56.500 20.762 77.618 1.00 94.44 225 SER A C 1
ATOM 1760 O O . SER A 1 225 ? -56.890 21.006 78.756 1.00 94.44 225 SER A O 1
ATOM 1762 N N . SER A 1 226 ? -56.042 21.719 76.809 1.00 93.81 226 SER A N 1
ATOM 1763 C CA . SER A 1 226 ? -55.986 23.134 77.179 1.00 93.81 226 SER A CA 1
ATOM 1764 C C . SER A 1 226 ? -57.383 23.729 77.380 1.00 93.81 226 SER A C 1
ATOM 1766 O O . SER A 1 226 ? -57.584 24.496 78.321 1.00 93.81 226 SER A O 1
ATOM 1768 N N . GLU A 1 227 ? -58.359 23.367 76.540 1.00 93.75 227 GLU A N 1
ATOM 1769 C CA . GLU A 1 227 ? -59.768 23.744 76.732 1.00 93.75 227 GLU A CA 1
ATOM 1770 C C . GLU A 1 227 ? -60.326 23.177 78.042 1.00 93.75 227 GLU A C 1
ATOM 1772 O O . GLU A 1 227 ? -60.942 23.911 78.818 1.00 93.75 227 GLU A O 1
ATOM 1777 N N . GLN A 1 228 ? -60.041 21.908 78.346 1.00 94.31 228 GLN A N 1
ATOM 1778 C CA . GLN A 1 228 ? -60.461 21.280 79.599 1.00 94.31 228 GLN A CA 1
ATOM 1779 C C . GLN A 1 228 ? -59.824 21.953 80.825 1.00 94.31 228 GLN A C 1
ATOM 1781 O O . GLN A 1 228 ? -60.522 22.262 81.789 1.00 94.31 228 GLN A O 1
ATOM 1786 N N . VAL A 1 229 ? -58.518 22.239 80.792 1.00 93.06 229 VAL A N 1
ATOM 1787 C CA . VAL A 1 229 ? -57.827 22.975 81.867 1.00 93.06 229 VAL A CA 1
ATOM 1788 C C . VAL A 1 229 ? -58.432 24.366 82.050 1.00 93.06 229 VAL A C 1
ATOM 1790 O O . VAL A 1 229 ? -58.630 24.799 83.185 1.00 93.06 229 VAL A O 1
ATOM 1793 N N . SER A 1 230 ? -58.771 25.060 80.960 1.00 93.44 230 SER A N 1
ATOM 1794 C CA . SER A 1 230 ? -59.451 26.357 81.030 1.00 93.44 230 SER A CA 1
ATOM 1795 C C . SER A 1 230 ? -60.823 26.241 81.700 1.00 93.44 230 SER A C 1
ATOM 1797 O O . SER A 1 230 ? -61.142 27.055 82.567 1.00 93.44 230 SER A O 1
ATOM 1799 N N . SER A 1 231 ? -61.607 25.210 81.363 1.00 93.19 231 SER A N 1
ATOM 1800 C CA . SER A 1 231 ? -62.903 24.936 81.998 1.00 93.19 231 SER A CA 1
ATOM 1801 C C . SER A 1 231 ? -62.764 24.662 83.496 1.00 93.19 231 SER A C 1
ATOM 1803 O O . SER A 1 231 ? -63.398 25.335 84.303 1.00 93.19 231 SER A O 1
ATOM 1805 N N . ASN A 1 232 ? -61.866 23.753 83.883 1.00 93.12 232 ASN A N 1
ATOM 1806 C CA . ASN A 1 232 ? -61.611 23.430 85.289 1.00 93.12 232 ASN A CA 1
ATOM 1807 C C . ASN A 1 232 ? -61.133 24.657 86.074 1.00 93.12 232 ASN A C 1
ATOM 1809 O O . ASN A 1 232 ? -61.511 24.855 87.222 1.00 93.12 232 ASN A O 1
ATOM 1813 N N . THR A 1 233 ? -60.313 25.508 85.451 1.00 92.88 233 THR A N 1
ATOM 1814 C CA . THR A 1 233 ? -59.853 26.756 86.071 1.00 92.88 233 THR A CA 1
ATOM 1815 C C . THR A 1 233 ? -61.027 27.695 86.351 1.00 92.88 233 THR A C 1
ATOM 1817 O O . THR A 1 233 ? -61.088 28.266 87.436 1.00 92.88 233 THR A O 1
ATOM 1820 N N . LYS A 1 234 ? -61.989 27.816 85.422 1.00 91.25 234 LYS A N 1
ATOM 1821 C CA . LYS A 1 234 ? -63.220 28.595 85.643 1.00 91.25 234 LYS A CA 1
ATOM 1822 C C . LYS A 1 234 ? -64.048 28.028 86.796 1.00 91.25 234 LYS A C 1
ATOM 1824 O O . LYS A 1 234 ? -64.492 28.794 87.643 1.00 91.25 234 LYS A O 1
ATOM 1829 N N . GLU A 1 235 ? -64.217 26.708 86.861 1.00 92.19 235 GLU A N 1
ATOM 1830 C CA . GLU A 1 235 ? -64.912 26.049 87.977 1.00 92.19 235 GLU A CA 1
ATOM 1831 C C . GLU A 1 235 ? -64.217 26.305 89.321 1.00 92.19 235 GLU A C 1
ATOM 1833 O O . GLU A 1 235 ? -64.877 26.660 90.294 1.00 92.19 235 GLU A O 1
ATOM 1838 N N . ILE A 1 236 ? -62.884 26.205 89.374 1.00 92.62 236 ILE A N 1
ATOM 1839 C CA . ILE A 1 236 ? -62.098 26.521 90.577 1.00 92.62 236 ILE A CA 1
ATOM 1840 C C . ILE A 1 236 ? -62.273 27.989 90.975 1.00 92.62 236 ILE A C 1
ATOM 1842 O O . ILE A 1 236 ? -62.426 28.282 92.161 1.00 92.62 236 ILE A O 1
ATOM 1846 N N . SER A 1 237 ? -62.261 28.918 90.014 1.00 90.38 237 SER A N 1
ATOM 1847 C CA . SER A 1 237 ? -62.522 30.335 90.282 1.00 90.38 237 SER A CA 1
ATOM 1848 C C . SER A 1 237 ? -63.903 30.545 90.906 1.00 90.38 237 SER A C 1
ATOM 1850 O O . SER A 1 237 ? -63.985 31.222 91.928 1.00 90.38 237 SER A O 1
ATOM 1852 N N . HIS A 1 238 ? -64.952 29.911 90.371 1.00 90.50 238 HIS A N 1
ATOM 1853 C CA . HIS A 1 238 ? -66.295 29.956 90.961 1.00 90.50 238 HIS A CA 1
ATOM 1854 C C . HIS A 1 238 ? -66.337 29.349 92.370 1.00 90.50 238 HIS A C 1
ATOM 1856 O O . HIS A 1 238 ? -66.841 29.978 93.294 1.00 90.50 238 HIS A O 1
ATOM 1862 N N . ALA A 1 239 ? -65.735 28.177 92.583 1.00 90.12 239 ALA A N 1
ATOM 1863 C CA . ALA A 1 239 ? -65.677 27.558 93.909 1.00 90.12 239 ALA A CA 1
ATOM 1864 C C . ALA A 1 239 ? -64.905 28.418 94.930 1.00 90.12 239 ALA A C 1
ATOM 1866 O O . ALA A 1 239 ? -65.244 28.456 96.114 1.00 90.12 239 ALA A O 1
ATOM 1867 N N . THR A 1 240 ? -63.865 29.124 94.479 1.00 90.44 240 THR A N 1
ATOM 1868 C CA . THR A 1 240 ? -63.102 30.065 95.311 1.00 90.44 240 THR A CA 1
ATOM 1869 C C . THR A 1 240 ? -63.954 31.277 95.686 1.00 90.44 240 THR A C 1
ATOM 1871 O O . THR A 1 240 ? -63.918 31.703 96.839 1.00 90.44 240 THR A O 1
ATOM 1874 N N . GLU A 1 241 ? -64.748 31.802 94.749 1.00 90.00 241 GLU A N 1
ATOM 1875 C CA . GLU A 1 241 ? -65.714 32.879 94.992 1.00 90.00 241 GLU A CA 1
ATOM 1876 C C . GLU A 1 241 ? -66.782 32.452 96.011 1.00 90.00 241 GLU A C 1
ATOM 1878 O O . GLU A 1 241 ? -66.989 33.142 97.011 1.00 90.00 241 GLU A O 1
ATOM 1883 N N . ASP A 1 242 ? -67.373 31.267 95.843 1.00 89.50 242 ASP A N 1
ATOM 1884 C CA . ASP A 1 242 ? -68.326 30.690 96.798 1.00 89.50 242 ASP A CA 1
ATOM 1885 C C . ASP A 1 242 ? -67.704 30.500 98.189 1.00 89.50 242 ASP A C 1
ATOM 1887 O O . ASP A 1 242 ? -68.315 30.836 99.207 1.00 89.50 242 ASP A O 1
ATOM 1891 N N . THR A 1 243 ? -66.460 30.017 98.253 1.00 89.19 243 THR A N 1
ATOM 1892 C CA . THR A 1 243 ? -65.724 29.847 99.517 1.00 89.19 243 THR A CA 1
ATOM 1893 C C . THR A 1 243 ? -65.451 31.192 100.192 1.00 89.19 243 THR A C 1
ATOM 1895 O O . THR A 1 243 ? -65.613 31.314 101.406 1.00 89.19 243 THR A O 1
ATOM 1898 N N . ALA A 1 244 ? -65.068 32.221 99.432 1.00 88.38 244 ALA A N 1
ATOM 1899 C CA . ALA A 1 244 ? -64.860 33.571 99.954 1.00 88.38 244 ALA A CA 1
ATOM 1900 C C . ALA A 1 244 ? -66.168 34.183 100.488 1.00 88.38 244 ALA A C 1
ATOM 1902 O O . ALA A 1 244 ? -66.174 34.799 101.560 1.00 88.38 244 ALA A O 1
ATOM 1903 N N . ASN A 1 245 ? -67.284 33.956 99.790 1.00 87.38 245 ASN A N 1
ATOM 1904 C CA . ASN A 1 245 ? -68.618 34.353 100.237 1.00 87.38 245 ASN A CA 1
ATOM 1905 C C . ASN A 1 245 ? -69.007 33.635 101.541 1.00 87.38 245 ASN A C 1
ATOM 1907 O O . ASN A 1 245 ? -69.457 34.279 102.491 1.00 87.38 245 ASN A O 1
ATOM 1911 N N . ALA A 1 246 ? -68.771 32.324 101.631 1.00 87.81 246 ALA A N 1
ATOM 1912 C CA . ALA A 1 246 ? -69.023 31.541 102.838 1.00 87.81 246 ALA A CA 1
ATOM 1913 C C . ALA A 1 246 ? -68.162 32.005 104.025 1.00 87.81 246 ALA A C 1
ATOM 1915 O O . ALA A 1 246 ? -68.686 32.197 105.121 1.00 87.81 246 ALA A O 1
ATOM 1916 N N . LEU A 1 247 ? -66.864 32.248 103.813 1.00 88.31 247 LEU A N 1
ATOM 1917 C CA . LEU A 1 247 ? -65.963 32.798 104.832 1.00 88.31 247 LEU A CA 1
ATOM 1918 C C . LEU A 1 247 ? -66.415 34.178 105.311 1.00 88.31 247 LEU A C 1
ATOM 1920 O O . LEU A 1 247 ? -66.381 34.444 106.510 1.00 88.31 247 LEU A O 1
ATOM 1924 N N . SER A 1 248 ? -66.883 35.034 104.401 1.00 85.44 248 SER A N 1
ATOM 1925 C CA . SER A 1 248 ? -67.459 36.336 104.759 1.00 85.44 248 SER A CA 1
ATOM 1926 C C . SER A 1 248 ? -68.710 36.176 105.629 1.00 85.44 248 SER A C 1
ATOM 1928 O O . SER A 1 248 ? -68.874 36.896 106.614 1.00 85.44 248 SER A O 1
ATOM 1930 N N . GLY A 1 249 ? -69.559 35.191 105.318 1.00 84.19 249 GLY A N 1
ATOM 1931 C CA . GLY A 1 249 ? -70.697 34.804 106.151 1.00 84.19 249 GLY A CA 1
ATOM 1932 C C . GLY A 1 249 ? -70.280 34.314 107.542 1.00 84.19 249 GLY A C 1
ATOM 1933 O O . GLY A 1 249 ? -70.816 34.793 108.536 1.00 84.19 249 GLY A O 1
ATOM 1934 N N . ILE A 1 250 ? -69.282 33.428 107.630 1.00 86.81 250 ILE A N 1
ATOM 1935 C CA . ILE A 1 250 ? -68.739 32.922 108.904 1.00 86.81 250 ILE A CA 1
ATOM 1936 C C . ILE A 1 250 ? -68.147 34.056 109.739 1.00 86.81 250 ILE A C 1
ATOM 1938 O O . ILE A 1 250 ? -68.397 34.119 110.940 1.00 86.81 250 ILE A O 1
ATOM 1942 N N . ALA A 1 251 ? -67.370 34.952 109.127 1.00 84.81 251 ALA A N 1
ATOM 1943 C CA . ALA A 1 251 ? -66.798 36.104 109.812 1.00 84.81 251 ALA A CA 1
ATOM 1944 C C . ALA A 1 251 ? -67.903 36.984 110.408 1.00 84.81 251 ALA A C 1
ATOM 1946 O O . ALA A 1 251 ? -67.824 37.355 111.576 1.00 84.81 251 ALA A O 1
ATOM 1947 N N . ARG A 1 252 ? -68.974 37.231 109.642 1.00 81.75 252 ARG A N 1
ATOM 1948 C CA . ARG A 1 252 ? -70.154 37.957 110.120 1.00 81.75 252 ARG A CA 1
ATOM 1949 C C . ARG A 1 252 ? -70.841 37.240 111.282 1.00 81.75 252 ARG A C 1
ATOM 1951 O O . ARG A 1 252 ? -71.078 37.865 112.302 1.00 81.75 252 ARG A O 1
ATOM 1958 N N . SER A 1 253 ? -71.081 35.933 111.180 1.00 82.12 253 SER A N 1
ATOM 1959 C CA . SER A 1 253 ? -71.652 35.154 112.288 1.00 82.12 253 SER A CA 1
ATOM 1960 C C . SER A 1 253 ? -70.748 35.113 113.522 1.00 82.12 253 SER A C 1
ATOM 1962 O O . SER A 1 253 ? -71.243 35.112 114.640 1.00 82.12 253 SER A O 1
ATOM 1964 N N . THR A 1 254 ? -69.427 35.081 113.344 1.00 83.94 254 THR A N 1
ATOM 1965 C CA . THR A 1 254 ? -68.467 35.125 114.457 1.00 83.94 254 THR A CA 1
ATOM 1966 C C . THR A 1 254 ? -68.508 36.483 115.150 1.00 83.94 254 THR A C 1
ATOM 1968 O O . THR A 1 254 ? -68.457 36.537 116.376 1.00 83.94 254 THR A O 1
ATOM 1971 N N . GLU A 1 255 ? -68.647 37.568 114.386 1.00 82.12 255 GLU A N 1
ATOM 1972 C CA . GLU A 1 255 ? -68.851 38.908 114.937 1.00 82.12 255 GLU A CA 1
ATOM 1973 C C . GLU A 1 255 ? -70.194 39.014 115.668 1.00 82.12 255 GLU A C 1
ATOM 1975 O O . GLU A 1 255 ? -70.217 39.483 116.802 1.00 82.12 255 GLU A O 1
ATOM 1980 N N . ASP A 1 256 ? -71.282 38.493 115.093 1.00 81.50 256 ASP A N 1
ATOM 1981 C CA . ASP A 1 256 ? -72.587 38.429 115.762 1.00 81.50 256 ASP A CA 1
ATOM 1982 C C . ASP A 1 256 ? -72.487 37.648 117.092 1.00 81.50 256 ASP A C 1
ATOM 1984 O O . ASP A 1 256 ? -72.950 38.121 118.128 1.00 81.50 256 ASP A O 1
ATOM 1988 N N . ILE A 1 257 ? -71.805 36.491 117.109 1.00 81.19 257 ILE A N 1
ATOM 1989 C CA . ILE A 1 257 ? -71.547 35.700 118.330 1.00 81.19 257 ILE A CA 1
ATOM 1990 C C . ILE A 1 257 ? -70.706 36.480 119.344 1.00 81.19 257 ILE A C 1
ATOM 1992 O O . ILE A 1 257 ? -70.960 36.380 120.547 1.00 81.19 257 ILE A O 1
ATOM 1996 N N . ARG A 1 258 ? -69.691 37.226 118.892 1.00 79.50 258 ARG A N 1
ATOM 1997 C CA . ARG A 1 258 ? -68.848 38.058 119.761 1.00 79.50 258 ARG A CA 1
ATOM 1998 C C . ARG A 1 258 ? -69.687 39.143 120.427 1.00 79.50 258 ARG A C 1
ATOM 2000 O O . ARG A 1 258 ? -69.618 39.277 121.643 1.00 79.50 258 ARG A O 1
ATOM 2007 N N . VAL A 1 259 ? -70.506 39.852 119.649 1.00 79.19 259 VAL A N 1
ATOM 2008 C CA . VAL A 1 259 ? -71.435 40.872 120.152 1.00 79.19 259 VAL A CA 1
ATOM 2009 C C . VAL A 1 259 ? -72.400 40.260 121.170 1.00 79.19 259 VAL A C 1
ATOM 2011 O O . VAL A 1 259 ? -72.479 40.753 122.290 1.00 79.19 259 VAL A O 1
ATOM 2014 N N . SER A 1 260 ? -73.048 39.134 120.852 1.00 74.56 260 SER A N 1
ATOM 2015 C CA . SER A 1 260 ? -73.943 38.449 121.798 1.00 74.56 260 SER A CA 1
ATOM 2016 C C . SER A 1 260 ? -73.226 37.903 123.042 1.00 74.56 260 SER A C 1
ATOM 2018 O O . SER A 1 260 ? -73.821 37.830 124.114 1.00 74.56 260 SER A O 1
ATOM 2020 N N . SER A 1 261 ? -71.955 37.503 122.936 1.00 72.69 261 SER A N 1
ATOM 2021 C CA . SER A 1 261 ? -71.159 37.042 124.086 1.00 72.69 261 SER A CA 1
ATOM 2022 C C . SER A 1 261 ? -70.717 38.189 124.991 1.00 72.69 261 SER A C 1
ATOM 2024 O O . SER A 1 261 ? -70.617 37.992 126.201 1.00 72.69 261 SER A O 1
ATOM 2026 N N . ASP A 1 262 ? -70.437 39.365 124.427 1.00 73.12 262 ASP A N 1
ATOM 2027 C CA . ASP A 1 262 ? -70.162 40.573 125.204 1.00 73.12 262 ASP A CA 1
ATOM 2028 C C . ASP A 1 262 ? -71.439 41.048 125.916 1.00 73.12 262 ASP A C 1
ATOM 2030 O O . ASP A 1 262 ? -71.388 41.301 127.117 1.00 73.12 262 ASP A O 1
ATOM 2034 N N . GLU A 1 263 ? -72.598 41.030 125.244 1.00 67.88 263 GLU A N 1
ATOM 2035 C CA . GLU A 1 263 ? -73.903 41.269 125.887 1.00 67.88 263 GLU A CA 1
ATOM 2036 C C . GLU A 1 263 ? -74.167 40.280 127.035 1.00 67.88 263 GLU A C 1
ATOM 2038 O O . GLU A 1 263 ? -74.602 40.680 128.110 1.00 67.88 263 GLU A O 1
ATOM 2043 N N . ALA A 1 264 ? -73.855 38.991 126.857 1.00 65.81 264 ALA A N 1
ATOM 2044 C CA . ALA A 1 264 ? -74.038 37.975 127.897 1.00 65.81 264 ALA A CA 1
ATOM 2045 C C . ALA A 1 264 ? -73.081 38.119 129.098 1.00 65.81 264 ALA A C 1
ATOM 2047 O O . ALA A 1 264 ? -73.359 37.557 130.155 1.00 65.81 264 ALA A O 1
ATOM 2048 N N . LYS A 1 265 ? -71.955 38.833 128.956 1.00 61.09 265 LYS A N 1
ATOM 2049 C CA . LYS A 1 265 ? -71.023 39.130 130.061 1.00 61.09 265 LYS A CA 1
ATOM 2050 C C . LYS A 1 265 ? -71.422 40.358 130.880 1.00 61.09 265 LYS A C 1
ATOM 2052 O O . LYS A 1 265 ? -70.874 40.538 131.966 1.00 61.09 265 LYS A O 1
ATOM 2057 N N . GLU A 1 266 ? -72.329 41.190 130.377 1.00 55.31 266 GLU A N 1
ATOM 2058 C CA . GLU A 1 266 ? -72.845 42.372 131.082 1.00 55.31 266 GLU A CA 1
ATOM 2059 C C . GLU A 1 266 ? -74.113 42.091 131.918 1.00 55.31 266 GLU A C 1
ATOM 2061 O O . GLU A 1 266 ? -74.666 43.015 132.516 1.00 55.31 266 GLU A O 1
ATOM 2066 N N . ILE A 1 267 ? -74.551 40.827 132.004 1.00 46.34 267 ILE A N 1
ATOM 2067 C CA . ILE A 1 267 ? -75.702 40.359 132.803 1.00 46.34 267 ILE A CA 1
ATOM 2068 C C . ILE A 1 267 ? -75.208 39.593 134.033 1.00 46.34 267 ILE A C 1
ATOM 2070 O O . ILE A 1 267 ? -75.759 39.835 135.133 1.00 46.34 267 ILE A O 1
#

Organism: NCBI:txid79269

pLDDT: mean 91.23, std 6.8, range [46.34, 98.25]

Foldseek 3Di:
DQLLVLLVVCLVPVPPPVSVVSNVVVVVVVVVVLVVQCVPDDPVSVVLSVVLVVLVVQLVVLSVVLSVCSVPPSVVSVCSCVVPNVVSVVVSVVSVVVVVVVVVVVVVVVVVVVVVVVVVVVVVVVVVVVVVVVVVVVVVVCCCVPPVVLVVLVVVVVVCCVVVVNPLVDQDDQPDPDPSSVVSVVVNVVSVVVVVVVVVVVVVVVVVVVVVVVVVVVVVVVVVVVVVVVVVVVVVVVVVVVVVVVVVVVVVVVVVVVVVVVVVVVD

Sequence (267 aa):
MQKGQATRNILLNPSDTKAMQNYKNASISMDKSFDKCFGVADFRQKSQLEKLKELLKKDDILQLKVQALSRIDQKQAYNLLVKEETPQWRKARSFVLELISNERKNFENIKLKMENTMAITIVIIAIAMVIMLAVVLAVWKVLFSKIFKPLSHINSLVSTLAKGGGDLTIVLPKDSNDEFGELTDNLNKFISTLKDIVGQIVSKAKEVQSSVNSLATSAAQISASSEQVSSNTKEISHATEDTANALSGIARSTEDIRVSSDEAKEI

Secondary structure (DSSP, 8-state):
-HHHHHHHHHHH-TT-HHHHHHHHHHHHHHHHHHHHHHHH--HHHHHHHHHHHHHHHHHHHHHHHHHHHTTT-HHHHHHHIIIIIHHHHHHHHHHHHHHHHHHHHHHHHHHHHHHHHHHHHHHHHHHHHHHHHHHHHHHHHHHIIIIIHHHHHHHHHHHHHHHTT--TT-------SSHHHHHHHHHHHHHHHHHHHHHHHHHHHHHHHHHHHHHHHHHHHHHHHHHHHHHHHHHHHHHHHHHHHHHHHHHHHHHHHHHHHHHHH--

InterPro domains:
  IPR003660 HAMP domain [PF00672] (147-195)
  IPR003660 HAMP domain [PS50885] (145-199)
  IPR003660 HAMP domain [SM00304] (145-199)

Radius of gyration: 70.83 Å; chains: 1; bounding box: 126×51×200 Å